Protein 7OJU (pdb70)

Structure (mmCIF, N/CA/C/O backbone):
data_7OJU
#
_entry.id   7OJU
#
_cell.length_a   36.936
_cell.length_b   43.649
_cell.length_c   140.065
_cell.angle_alpha   90.000
_cell.angle_beta   90.000
_cell.angle_gamma   90.000
#
_symmetry.space_group_name_H-M   'P 21 21 21'
#
loop_
_entity.id
_entity.type
_entity.pdbx_description
1 polymer 'N-acetyltransferase-like protein'
2 polymer 'MVNAL Peptide'
3 non-polymer GLYCEROL
4 non-polymer 'HEXAETHYLENE GLYCOL'
5 non-polymer 'CARBOXYMETHYL COENZYME *A'
6 water water
#
loop_
_atom_site.group_PDB
_atom_site.id
_atom_site.type_symbol
_atom_site.label_atom_id
_atom_site.label_alt_id
_atom_site.label_comp_id
_atom_site.label_asym_id
_atom_site.label_entity_id
_atom_site.label_seq_id
_atom_site.pdbx_PDB_ins_code
_atom_site.Cartn_x
_atom_site.Cartn_y
_atom_site.Cartn_z
_atom_site.occupancy
_atom_site.B_iso_or_equiv
_atom_site.auth_seq_id
_atom_site.auth_comp_id
_atom_site.auth_asym_id
_atom_site.auth_atom_id
_atom_site.pdbx_PDB_model_num
ATOM 1 N N . GLY A 1 2 ? 28.373 16.429 66.200 1.00 41.86 81 GLY A N 1
ATOM 2 C CA . GLY A 1 2 ? 27.843 16.909 67.463 1.00 41.24 81 GLY A CA 1
ATOM 3 C C . GLY A 1 2 ? 27.051 18.193 67.311 1.00 39.72 81 GLY A C 1
ATOM 4 O O . GLY A 1 2 ? 27.487 19.115 66.622 1.00 42.05 81 GLY A O 1
ATOM 7 N N . LEU A 1 3 ? 25.878 18.258 67.949 1.00 36.44 82 LEU A N 1
ATOM 8 C CA . LEU A 1 3 ? 25.078 19.474 67.854 1.00 31.72 82 LEU A CA 1
ATOM 9 C C . LEU A 1 3 ? 25.670 20.561 68.751 1.00 28.67 82 LEU A C 1
ATOM 10 O O . LEU A 1 3 ? 26.176 20.266 69.841 1.00 29.88 82 LEU A O 1
ATOM 26 N N . PRO A 1 4 ? 25.625 21.822 68.325 1.00 27.76 83 PRO A N 1
ATOM 27 C CA . PRO A 1 4 ? 26.095 22.898 69.198 1.00 27.68 83 PRO A CA 1
ATOM 28 C C . PRO A 1 4 ? 25.277 22.931 70.476 1.00 25.45 83 PRO A C 1
ATOM 29 O O . PRO A 1 4 ? 24.095 22.570 70.500 1.00 24.45 83 PRO A O 1
ATOM 40 N N . SER A 1 5 ? 25.925 23.377 71.543 1.00 26.40 84 SER A N 1
ATOM 41 C CA . SER A 1 5 ? 25.272 23.429 72.840 1.00 27.24 84 SER A CA 1
ATOM 42 C C . SER A 1 5 ? 24.018 24.276 72.746 1.00 26.66 84 SER A C 1
ATOM 43 O O . SER A 1 5 ? 24.037 25.386 72.204 1.00 27.64 84 SER A O 1
ATOM 51 N N . GLY A 1 6 ? 22.918 23.741 73.266 1.00 25.58 85 GLY A N 1
ATOM 52 C CA . GLY A 1 6 ? 21.651 24.418 73.254 1.00 23.41 85 GLY A CA 1
ATOM 53 C C . GLY A 1 6 ? 20.698 23.977 72.159 1.00 20.53 85 GLY A C 1
ATOM 54 O O . GLY A 1 6 ? 19.512 24.271 72.261 1.00 20.08 85 GLY A O 1
ATOM 58 N N . ALA A 1 7 ? 21.178 23.266 71.137 1.00 18.80 86 ALA A N 1
ATOM 59 C CA . ALA A 1 7 ? 20.339 22.856 70.015 1.00 18.49 86 ALA A CA 1
ATOM 60 C C . ALA A 1 7 ? 19.767 21.452 70.206 1.00 19.86 86 ALA A C 1
ATOM 61 O O . ALA A 1 7 ? 20.404 20.566 70.776 1.00 21.74 86 ALA A O 1
ATOM 68 N N . SER A 1 8 ? 18.548 21.253 69.702 1.00 19.03 87 SER A N 1
ATOM 69 C CA . SER A 1 8 ? 17.974 19.915 69.608 1.00 19.79 87 SER A CA 1
ATOM 70 C C . SER A 1 8 ? 17.111 19.806 68.356 1.00 18.23 87 SER A C 1
ATOM 71 O O . SER A 1 8 ? 16.649 20.805 67.800 1.00 17.46 87 SER A O 1
ATOM 79 N N . ILE A 1 9 ? 16.899 18.572 67.920 1.00 18.50 88 ILE A N 1
ATOM 80 C CA . ILE A 1 9 ? 16.080 18.259 66.758 1.00 17.88 88 ILE A CA 1
ATOM 81 C C . ILE A 1 9 ? 15.037 17.243 67.192 1.00 15.61 88 ILE A C 1
ATOM 82 O O . ILE A 1 9 ? 15.385 16.199 67.758 1.00 17.25 88 ILE A O 1
ATOM 98 N N . VAL A 1 10 ? 13.767 17.558 66.948 1.00 16.03 89 VAL A N 1
ATOM 99 C CA . VAL A 1 10 ? 12.666 16.723 67.427 1.00 15.82 89 VAL A CA 1
ATOM 100 C C . VAL A 1 10 ? 11.607 16.597 66.345 1.00 14.61 89 VAL A C 1
ATOM 101 O O . VAL A 1 10 ? 11.496 17.448 65.453 1.00 13.95 89 VAL A O 1
ATOM 114 N N . PRO A 1 11 ? 10.786 15.546 66.419 1.00 15.81 90 PRO A N 1
ATOM 115 C CA . PRO A 1 11 ? 9.619 15.484 65.533 1.00 15.95 90 PRO A CA 1
ATOM 116 C C . PRO A 1 11 ? 8.734 16.713 65.732 1.00 14.93 90 PRO A C 1
ATOM 117 O O . PRO A 1 11 ? 8.496 17.158 66.864 1.00 16.89 90 PRO A O 1
ATOM 128 N N . LEU A 1 12 ? 8.240 17.260 64.628 1.00 14.73 91 LEU A N 1
ATOM 129 C CA . LEU A 1 12 ? 7.400 18.450 64.691 1.00 15.44 91 LEU A CA 1
ATOM 130 C C . LEU A 1 12 ? 6.085 18.140 65.391 1.00 16.89 91 LEU A C 1
ATOM 131 O O . LEU A 1 12 ? 5.394 17.176 65.041 1.00 20.08 91 LEU A O 1
ATOM 147 N N . ALA A 1 13 ? 5.723 18.983 66.356 1.00 17.69 92 ALA A N 1
ATOM 148 C CA . ALA A 1 13 ? 4.541 18.782 67.178 1.00 18.92 92 ALA A CA 1
ATOM 149 C C . ALA A 1 13 ? 3.709 20.055 67.193 1.00 19.28 92 ALA A C 1
ATOM 150 O O . ALA A 1 13 ? 4.158 21.134 66.803 1.00 17.29 92 ALA A O 1
ATOM 157 N N . GLN A 1 14 ? 2.485 19.922 67.702 1.00 19.65 93 GLN A N 1
ATOM 158 C CA . GLN A 1 14 ? 1.551 21.045 67.675 1.00 20.23 93 GLN A CA 1
ATOM 159 C C . GLN A 1 14 ? 2.141 22.282 68.342 1.00 19.07 93 GLN A C 1
ATOM 160 O O . GLN A 1 14 ? 1.940 23.404 67.867 1.00 19.24 93 GLN A O 1
ATOM 174 N N . GLU A 1 15 ? 2.859 22.105 69.454 1.00 18.96 94 GLU A N 1
ATOM 175 C CA . GLU A 1 15 ? 3.368 23.267 70.179 1.00 20.41 94 GLU A CA 1
ATOM 176 C C . GLU A 1 15 ? 4.409 24.050 69.392 1.00 18.80 94 GLU A C 1
ATOM 177 O O . GLU A 1 15 ? 4.692 25.200 69.748 1.00 19.52 94 GLU A O 1
ATOM 189 N N . HIS A 1 16 ? 4.974 23.464 68.337 1.00 15.35 95 HIS A N 1
ATOM 190 C CA . HIS A 1 16 ? 5.978 24.138 67.536 1.00 15.49 95 HIS A CA 1
ATOM 191 C C . HIS A 1 16 ? 5.397 24.891 66.354 1.00 14.56 95 HIS A C 1
ATOM 192 O O . HIS A 1 16 ? 6.117 25.671 65.721 1.00 14.90 95 HIS A O 1
ATOM 206 N N . ILE A 1 17 ? 4.139 24.651 66.014 1.00 14.23 96 ILE A N 1
ATOM 207 C CA . ILE A 1 17 ? 3.587 25.150 64.761 1.00 15.06 96 ILE A CA 1
ATOM 208 C C . ILE A 1 17 ? 3.499 26.667 64.732 1.00 15.27 96 ILE A C 1
ATOM 209 O O . ILE A 1 17 ? 3.893 27.268 63.713 1.00 15.05 96 ILE A O 1
ATOM 225 N N . PRO A 1 18 ? 2.980 27.336 65.764 1.00 16.13 97 PRO A N 1
ATOM 226 C CA . PRO A 1 18 ? 2.910 28.810 65.686 1.00 16.24 97 PRO A CA 1
ATOM 227 C C . PRO A 1 18 ? 4.256 29.440 65.364 1.00 14.98 97 PRO A C 1
ATOM 228 O O . PRO A 1 18 ? 4.351 30.324 64.499 1.00 14.49 97 PRO A O 1
ATOM 239 N N . ALA A 1 19 ? 5.305 28.994 66.039 1.00 14.26 98 ALA A N 1
ATOM 240 C CA . ALA A 1 19 ? 6.626 29.548 65.811 1.00 13.85 98 ALA A CA 1
ATOM 241 C C . ALA A 1 19 ? 7.164 29.195 64.426 1.00 12.95 98 ALA A C 1
ATOM 242 O O . ALA A 1 19 ? 7.751 30.046 63.754 1.00 12.68 98 ALA A O 1
ATOM 249 N N . LEU A 1 20 ? 7.004 27.943 63.983 1.00 12.64 99 LEU A N 1
ATOM 250 C CA . LEU A 1 20 ? 7.518 27.581 62.665 1.00 12.28 99 LEU A CA 1
ATOM 251 C C . LEU A 1 20 ? 6.780 28.333 61.571 1.00 12.08 99 LEU A C 1
ATOM 252 O O . LEU A 1 20 ? 7.392 28.738 60.583 1.00 12.65 99 LEU A O 1
ATOM 268 N N . ARG A 1 21 ? 5.475 28.528 61.741 1.00 13.90 100 ARG A N 1
ATOM 269 C CA . ARG A 1 21 ? 4.716 29.317 60.784 1.00 14.17 100 ARG A CA 1
ATOM 270 C C . ARG A 1 21 ? 5.236 30.748 60.718 1.00 13.52 100 ARG A C 1
ATOM 271 O O . ARG A 1 21 ? 5.37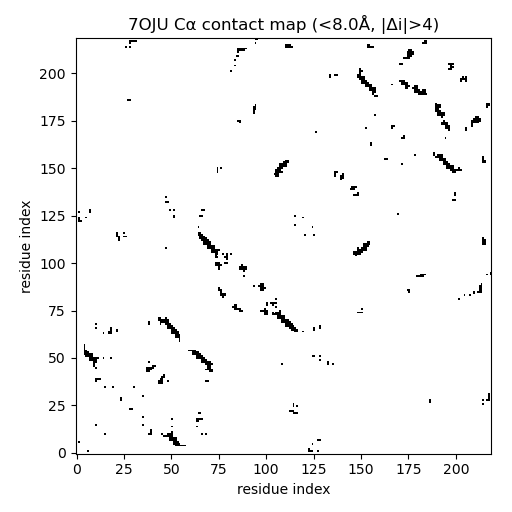9 31.317 59.625 1.00 13.38 100 ARG A O 1
ATOM 292 N N . ARG A 1 22 ? 5.561 31.342 61.866 1.00 13.12 101 ARG A N 1
ATOM 293 C CA A ARG A 1 22 ? 6.160 32.675 61.851 0.43 13.16 101 ARG A CA 1
ATOM 294 C CA B ARG A 1 22 ? 6.157 32.676 61.847 0.57 11.95 101 ARG A CA 1
ATOM 295 C C . ARG A 1 22 ? 7.493 32.674 61.109 1.00 11.78 101 ARG A C 1
ATOM 296 O O . ARG A 1 22 ? 7.774 33.574 60.310 1.00 12.27 101 ARG A O 1
ATOM 335 N N . ILE A 1 23 ? 8.345 31.688 61.390 1.00 11.31 102 ILE A N 1
ATOM 336 C CA . ILE A 1 23 ? 9.652 31.593 60.731 1.00 11.08 102 ILE A CA 1
ATOM 337 C C . ILE A 1 23 ? 9.482 31.448 59.219 1.00 10.39 102 ILE A C 1
ATOM 338 O O . ILE A 1 23 ? 10.146 32.140 58.436 1.00 10.89 102 ILE A O 1
ATOM 354 N N . ASN A 1 24 ? 8.587 30.562 58.793 1.00 10.60 103 ASN A N 1
ATOM 355 C CA . ASN A 1 24 ? 8.336 30.425 57.360 1.00 10.35 103 ASN A CA 1
ATOM 356 C C . ASN A 1 24 ? 7.834 31.736 56.761 1.00 10.95 103 ASN A C 1
ATOM 357 O O . ASN A 1 24 ? 8.203 32.099 55.633 1.00 11.30 103 ASN A O 1
ATOM 368 N N . SER A 1 25 ? 6.984 32.456 57.488 1.00 11.30 104 SER A N 1
ATOM 369 C CA A SER A 1 25 ? 6.468 33.714 56.965 0.46 12.57 104 SER A CA 1
ATOM 370 C CA B SER A 1 25 ? 6.463 33.718 56.970 0.54 12.46 104 SER A CA 1
ATOM 371 C C . SER A 1 25 ? 7.577 34.737 56.788 1.00 12.73 104 SER A C 1
ATOM 372 O O . SER A 1 25 ? 7.526 35.555 55.858 1.00 14.68 104 SER A O 1
ATOM 387 N N . LEU A 1 26 ? 8.596 34.686 57.653 1.00 11.79 105 LEU A N 1
ATOM 388 C CA . LEU A 1 26 ? 9.735 35.590 57.565 1.00 12.94 105 LEU A CA 1
ATOM 389 C C . LEU A 1 26 ? 10.698 35.228 56.439 1.00 12.89 105 LEU A C 1
ATOM 390 O O . LEU A 1 26 ? 11.331 36.122 55.866 1.00 14.72 105 LEU A O 1
ATOM 406 N N . LEU A 1 27 ? 10.856 33.934 56.137 1.00 10.92 106 LEU A N 1
ATOM 407 C CA . LEU A 1 27 ? 11.963 33.475 55.320 1.00 10.63 106 LEU A CA 1
ATOM 408 C C . LEU A 1 27 ? 11.574 32.907 53.963 1.00 10.92 106 LEU A C 1
ATOM 409 O O . LEU A 1 27 ? 12.464 32.765 53.109 1.00 12.35 106 LEU A O 1
ATOM 425 N N . LEU A 1 28 ? 10.306 32.564 53.740 1.00 10.59 107 LEU A N 1
ATOM 426 C CA . LEU A 1 28 ? 9.875 31.917 52.496 1.00 10.45 107 LEU A CA 1
ATOM 427 C C . LEU A 1 28 ? 8.805 32.784 51.860 1.00 11.55 107 LEU A C 1
ATOM 428 O O . LEU A 1 28 ? 7.764 33.012 52.487 1.00 14.99 107 LEU A O 1
ATOM 444 N N . PRO A 1 29 ? 8.985 33.266 50.629 1.00 10.75 108 PRO A N 1
ATOM 445 C CA . PRO A 1 29 ? 8.005 34.198 50.051 1.00 12.55 108 PRO A CA 1
ATOM 446 C C . PRO A 1 29 ? 6.795 33.564 49.387 1.00 14.13 108 PRO A C 1
ATOM 447 O O . PRO A 1 29 ? 6.338 34.042 48.352 1.00 20.70 108 PRO A O 1
ATOM 458 N N . VAL A 1 30 ? 6.353 32.430 49.877 1.00 15.25 109 VAL A N 1
ATOM 459 C CA . VAL A 1 30 ? 5.065 31.853 49.542 1.00 13.90 109 VAL A CA 1
ATOM 460 C C . VAL A 1 30 ? 4.274 31.814 50.837 1.00 17.45 109 VAL A C 1
ATOM 461 O O . VAL A 1 30 ? 4.762 31.281 51.841 1.00 22.37 109 VAL A O 1
ATOM 474 N N . ALA A 1 31 ? 3.069 32.382 50.811 1.00 18.12 110 ALA A N 1
ATOM 475 C CA . ALA A 1 31 ? 2.174 32.380 51.956 1.00 20.20 110 ALA A CA 1
ATOM 476 C C . ALA A 1 31 ? 1.401 31.074 51.984 1.00 19.16 110 ALA A C 1
ATOM 477 O O . ALA A 1 31 ? 0.635 30.784 51.065 1.00 24.61 110 ALA A O 1
ATOM 484 N N . TYR A 1 32 ? 1.609 30.288 53.025 1.00 14.96 111 TYR A N 1
ATOM 485 C CA . TYR A 1 32 ? 0.891 29.016 53.099 1.00 13.31 111 TYR A CA 1
ATOM 486 C C . TYR A 1 32 ? -0.412 29.168 53.883 1.00 14.17 111 TYR A C 1
ATOM 487 O O . TYR A 1 32 ? -0.445 29.827 54.924 1.00 14.43 111 TYR A O 1
ATOM 505 N N . PRO A 1 33 ? -1.479 28.539 53.408 1.00 14.86 112 PRO A N 1
ATOM 506 C CA . PRO A 1 33 ? -2.746 28.560 54.144 1.00 15.74 112 PRO A CA 1
ATOM 507 C C . PRO A 1 33 ? -2.663 27.704 55.395 1.00 13.92 112 PRO A C 1
ATOM 508 O O . PRO A 1 33 ? -1.784 26.861 55.554 1.00 13.25 112 PRO A O 1
ATOM 519 N N . ASP A 1 34 ? -3.632 27.904 56.289 1.00 14.73 113 ASP A N 1
ATOM 520 C CA . ASP A 1 34 ? -3.627 27.174 57.547 1.00 14.88 113 ASP A CA 1
ATOM 521 C C . ASP A 1 34 ? -3.638 25.670 57.328 1.00 14.31 113 ASP A C 1
ATOM 522 O O . ASP A 1 34 ? -3.021 24.926 58.106 1.00 14.51 113 ASP A O 1
ATOM 531 N N . SER A 1 35 ? -4.319 25.202 56.275 1.00 14.21 114 SER A N 1
ATOM 532 C CA . SER A 1 35 ? -4.381 23.771 56.000 1.00 14.64 114 SER A CA 1
ATOM 533 C C . SER A 1 35 ? -2.994 23.149 55.870 1.00 14.14 114 SER A C 1
ATOM 534 O O . SER A 1 35 ? -2.806 21.984 56.234 1.00 14.71 114 SER A O 1
ATOM 542 N N . PHE A 1 36 ? -2.023 23.897 55.329 1.00 12.75 115 PHE A N 1
ATOM 543 C CA . PHE A 1 36 ? -0.656 23.391 55.195 1.00 12.01 115 PHE A CA 1
ATOM 544 C C . PHE A 1 36 ? -0.098 22.989 56.553 1.00 12.41 115 PHE A C 1
ATOM 545 O O . PHE A 1 36 ? 0.554 21.935 56.698 1.00 13.14 115 PHE A O 1
ATOM 562 N N . TYR A 1 37 ? -0.330 23.822 57.561 1.00 12.49 116 TYR A N 1
ATOM 563 C CA . TYR A 1 37 ? 0.172 23.578 58.910 1.00 12.75 116 TYR A CA 1
ATOM 564 C C . TYR A 1 37 ? -0.634 22.520 59.643 1.00 13.64 116 TYR A C 1
ATOM 565 O O . TYR A 1 37 ? -0.063 21.743 60.418 1.00 14.21 116 TYR A O 1
ATOM 583 N N . HIS A 1 38 ? -1.938 22.444 59.411 1.00 14.40 117 HIS A N 1
ATOM 584 C CA . HIS A 1 38 ? -2.697 21.336 59.980 1.00 15.86 117 HIS A CA 1
ATOM 585 C C . HIS A 1 38 ? -2.225 19.992 59.424 1.00 17.19 117 HIS A C 1
ATOM 586 O O . HIS A 1 38 ? -2.088 19.018 60.174 1.00 18.35 117 HIS A O 1
ATOM 600 N N . LYS A 1 39 ? -1.953 19.921 58.118 1.00 17.04 118 LYS A N 1
ATOM 601 C CA . LYS A 1 39 ? -1.491 18.671 57.522 1.00 19.32 118 LYS A CA 1
ATOM 602 C C . LYS A 1 39 ? -0.126 18.283 58.053 1.00 18.87 118 LYS A C 1
ATOM 603 O O . LYS A 1 39 ? 0.211 17.091 58.110 1.00 19.48 118 LYS A O 1
ATOM 622 N N . ALA A 1 40 ? 0.673 19.275 58.433 1.00 19.67 119 ALA A N 1
ATOM 623 C CA . ALA A 1 40 ? 1.991 19.000 58.982 1.00 21.74 119 ALA A CA 1
ATOM 624 C C . ALA A 1 40 ? 1.909 18.242 60.297 1.00 21.47 119 ALA A C 1
ATOM 625 O O . ALA A 1 40 ? 2.935 17.726 60.751 1.00 23.64 119 ALA A O 1
ATOM 632 N N . LEU A 1 41 ? 0.722 18.140 60.894 1.00 22.96 120 LEU A N 1
ATOM 633 C CA . LEU A 1 41 ? 0.513 17.401 62.128 1.00 24.11 120 LEU A CA 1
ATOM 634 C C . LEU A 1 41 ? -0.149 16.055 61.892 1.00 28.22 120 LEU A C 1
ATOM 635 O O . LEU A 1 41 ? -0.363 15.300 62.845 1.00 31.19 120 LEU A O 1
ATOM 651 N N . ASP A 1 42 ? -0.463 15.724 60.649 1.00 29.16 121 ASP A N 1
ATOM 652 C CA . ASP A 1 42 ? -1.181 14.495 60.369 1.00 35.72 121 ASP A CA 1
ATOM 653 C C . ASP A 1 42 ? -0.156 13.466 59.936 1.00 35.50 121 ASP A C 1
ATOM 654 O O . ASP A 1 42 ? 0.466 13.647 58.883 1.00 35.17 121 ASP A O 1
ATOM 663 N N . PRO A 1 43 ? 0.091 12.400 60.705 1.00 36.89 122 PRO A N 1
ATOM 664 C CA . PRO A 1 43 ? 1.110 11.422 60.276 1.00 42.84 122 PRO A CA 1
ATOM 665 C C . PRO A 1 43 ? 0.838 10.881 58.887 1.00 49.70 122 PRO A C 1
ATOM 666 O O . PRO A 1 43 ? 1.771 10.436 58.199 1.00 50.17 122 PRO A O 1
ATOM 677 N N . LEU A 1 44 ? -0.417 10.919 58.454 1.00 54.41 123 LEU A N 1
ATOM 678 C CA . LEU A 1 44 ? -0.808 10.485 57.127 1.00 58.93 123 LEU A CA 1
ATOM 679 C C . LEU A 1 44 ? -0.625 11.567 56.070 1.00 58.97 123 LEU A C 1
ATOM 680 O O . LEU A 1 44 ? -0.693 11.251 54.877 1.00 62.28 123 LEU A O 1
ATOM 696 N N . ALA A 1 45 ? -0.400 12.822 56.471 1.00 52.25 124 ALA A N 1
ATOM 697 C CA . ALA A 1 45 ? -0.135 13.889 55.519 1.00 43.88 124 ALA A CA 1
ATOM 698 C C . ALA A 1 45 ? 1.327 14.275 55.655 1.00 36.68 124 ALA A C 1
ATOM 699 O O . ALA A 1 45 ? 2.196 13.647 55.020 1.00 36.35 124 ALA A O 1
ATOM 706 N N . SER A 1 46 ? 1.667 15.285 56.460 1.00 29.14 125 SER A N 1
ATOM 707 C CA . SER A 1 46 ? 3.043 15.745 56.615 1.00 25.07 125 SER A CA 1
ATOM 708 C C . SER A 1 46 ? 3.529 15.592 58.058 1.00 21.93 125 SER A C 1
ATOM 709 O O . SER A 1 46 ? 4.402 16.337 58.503 1.00 20.32 125 SER A O 1
ATOM 717 N N . GLY A 1 47 ? 2.994 14.612 58.795 1.00 25.56 126 GLY A N 1
ATOM 718 C CA . GLY A 1 47 ? 3.282 14.501 60.215 1.00 28.12 126 GLY A CA 1
ATOM 719 C C . GLY A 1 47 ? 4.119 13.312 60.650 1.00 26.81 126 GLY A C 1
ATOM 720 O O . GLY A 1 47 ? 3.937 12.803 61.766 1.00 28.65 126 GLY A O 1
ATOM 724 N N . LEU A 1 48 ? 5.036 12.864 59.804 1.00 23.10 127 LEU A N 1
ATOM 725 C CA . LEU A 1 48 ? 5.955 11.764 60.110 1.00 20.41 127 LEU A CA 1
ATOM 726 C C . LEU A 1 48 ? 7.416 12.191 60.039 1.00 20.72 127 LEU A C 1
ATOM 727 O O . LEU A 1 48 ? 8.185 11.937 60.970 1.00 22.66 127 LEU A O 1
ATOM 743 N N . PHE A 1 49 ? 7.829 12.826 58.952 1.00 19.34 128 PHE A N 1
ATOM 744 C CA . PHE A 1 49 ? 9.214 13.210 58.685 1.00 16.93 128 PHE A CA 1
ATOM 745 C C . PHE A 1 49 ? 9.484 14.678 58.960 1.00 16.08 128 PHE A C 1
ATOM 746 O O . PHE A 1 49 ? 10.587 15.152 58.703 1.00 17.67 128 PHE A O 1
ATOM 763 N N . SER A 1 50 ? 8.511 15.409 59.455 1.00 15.22 129 SER A N 1
ATOM 764 C CA . SER A 1 50 ? 8.712 16.814 59.747 1.00 14.19 129 SER A CA 1
ATOM 765 C C . SER A 1 50 ? 9.463 16.982 61.061 1.00 13.09 129 SER A C 1
ATOM 766 O O . SER A 1 50 ? 9.282 16.208 62.011 1.00 13.79 129 SER A O 1
ATOM 774 N N . ARG A 1 51 ? 10.314 18.000 61.125 1.00 12.85 130 ARG A N 1
ATOM 775 C CA . ARG A 1 51 ? 11.198 18.186 62.265 1.00 12.59 130 ARG A CA 1
ATOM 776 C C . ARG A 1 51 ? 11.237 19.645 62.675 1.00 11.93 130 ARG A C 1
ATOM 777 O O . ARG A 1 51 ? 11.249 20.537 61.824 1.00 12.80 130 ARG A O 1
ATOM 798 N N . ALA A 1 52 ? 11.287 19.877 63.977 1.00 11.86 131 ALA A N 1
ATOM 799 C CA . ALA A 1 52 ? 11.555 21.186 64.543 1.00 12.12 131 ALA A CA 1
ATOM 800 C C . ALA A 1 52 ? 13.007 21.250 64.988 1.00 12.18 131 ALA A C 1
ATOM 801 O O . ALA A 1 52 ? 13.554 20.271 65.523 1.00 13.58 131 ALA A O 1
ATOM 808 N N . ILE A 1 53 ? 13.632 22.398 64.753 1.00 11.85 132 ILE A N 1
ATOM 809 C CA . ILE A 1 53 ? 14.970 22.702 65.241 1.00 12.12 132 ILE A CA 1
ATOM 810 C C . ILE A 1 53 ? 14.784 23.653 66.414 1.00 12.16 132 ILE A C 1
ATOM 811 O O . ILE A 1 53 ? 14.215 24.737 66.243 1.00 12.58 132 ILE A O 1
ATOM 827 N N . LEU A 1 54 ? 15.219 23.237 67.606 1.00 13.94 133 LEU A N 1
ATOM 828 C CA . LEU A 1 54 ? 15.019 23.980 68.838 1.00 15.01 133 LEU A CA 1
ATOM 829 C C . LEU A 1 54 ? 16.333 24.517 69.390 1.00 15.49 133 LEU A C 1
ATOM 830 O O . LEU A 1 54 ? 17.398 23.933 69.184 1.00 17.18 133 LEU A O 1
ATOM 846 N N . TRP A 1 55 ? 16.228 25.610 70.152 1.00 16.44 134 TRP A N 1
ATOM 847 C CA . TRP A 1 55 ? 17.386 26.270 70.735 1.00 16.82 134 TRP A CA 1
ATOM 848 C C . TRP A 1 55 ? 17.062 26.679 72.161 1.00 18.51 134 TRP A C 1
ATOM 849 O O . TRP A 1 55 ? 15.986 27.202 72.442 1.00 18.99 134 TRP A O 1
ATOM 870 N N . GLN A 1 56 ? 18.026 26.468 73.056 1.00 20.15 135 GLN A N 1
ATOM 871 C CA . GLN A 1 56 ? 17.985 26.984 74.418 1.00 24.14 135 GLN A CA 1
ATOM 872 C C . GLN A 1 56 ? 19.218 27.846 74.642 1.00 23.10 135 GLN A C 1
ATOM 873 O O . GLN A 1 56 ? 20.344 27.344 74.565 1.00 24.62 135 GLN A O 1
ATOM 887 N N . ASP A 1 57 ? 19.020 29.128 74.956 1.00 23.02 136 ASP A N 1
ATOM 888 C CA . ASP A 1 57 ? 20.171 29.978 75.236 1.00 22.81 136 ASP A CA 1
ATOM 889 C C . ASP A 1 57 ? 20.898 29.508 76.491 1.00 22.24 136 ASP A C 1
ATOM 890 O O . ASP A 1 57 ? 22.131 29.464 76.528 1.00 24.41 136 ASP A O 1
ATOM 899 N N . THR A 1 58 ? 20.141 29.192 77.544 1.00 21.61 137 THR A N 1
ATOM 900 C CA . THR A 1 58 ? 20.712 28.721 78.796 1.00 21.22 137 THR A CA 1
ATOM 901 C C . THR A 1 58 ? 19.883 27.539 79.267 1.00 21.64 137 THR A C 1
ATOM 902 O O . THR A 1 58 ? 18.768 27.307 78.785 1.00 20.63 137 THR A O 1
ATOM 913 N N . ASN A 1 59 ? 20.436 26.785 80.217 1.00 25.10 138 ASN A N 1
ATOM 914 C CA . ASN A 1 59 ? 19.717 25.620 80.721 1.00 29.92 138 ASN A CA 1
ATOM 915 C C . ASN A 1 59 ? 18.428 25.988 81.450 1.00 27.81 138 ASN A C 1
ATOM 916 O O . ASN A 1 59 ? 17.605 25.102 81.684 1.00 30.76 138 ASN A O 1
ATOM 927 N N . ALA A 1 60 ? 18.213 27.263 81.784 1.00 24.95 139 ALA A N 1
ATOM 928 C CA 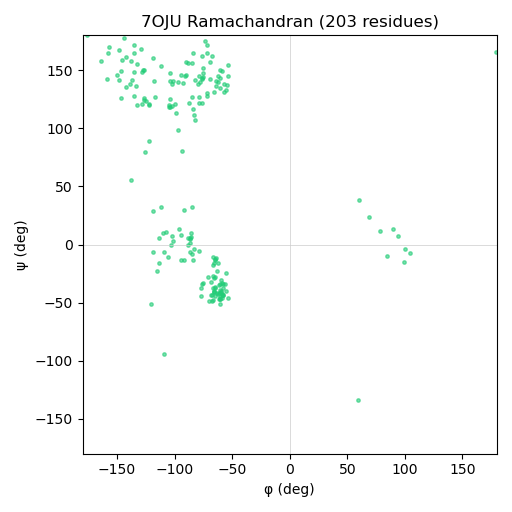. ALA A 1 60 ? 16.981 27.702 82.426 1.00 24.26 139 ALA A CA 1
ATOM 929 C C . ALA A 1 60 ? 15.858 28.001 81.441 1.00 22.61 139 ALA A C 1
ATOM 930 O O . ALA A 1 60 ? 14.725 28.249 81.866 1.00 25.37 139 ALA A O 1
ATOM 937 N N . ASP A 1 61 ? 16.143 27.992 80.155 1.00 19.49 140 ASP A N 1
ATOM 938 C CA . ASP A 1 61 ? 15.149 28.415 79.188 1.00 18.93 140 ASP A CA 1
ATOM 939 C C . ASP A 1 61 ? 14.419 27.230 78.595 1.00 20.33 140 ASP A C 1
ATOM 940 O O . ASP A 1 61 ? 15.044 26.224 78.258 1.00 22.25 140 ASP A O 1
ATOM 949 N N . PRO A 1 62 ? 13.113 27.318 78.394 1.00 22.28 141 PRO A N 1
ATOM 950 C CA . PRO A 1 62 ? 12.432 26.306 77.591 1.00 24.08 141 PRO A CA 1
ATOM 951 C C . PRO A 1 62 ? 12.957 26.364 76.169 1.00 23.74 141 PRO A C 1
ATOM 952 O O . PRO A 1 62 ? 13.233 27.461 75.662 1.00 25.24 141 PRO A O 1
ATOM 963 N N . PRO A 1 63 ? 13.145 25.219 75.503 1.00 24.79 142 PRO A N 1
ATOM 964 C CA . PRO A 1 63 ? 13.618 25.256 74.115 1.00 24.92 142 PRO A CA 1
ATOM 965 C C . PRO A 1 63 ? 12.607 25.980 73.244 1.00 23.77 142 PRO A C 1
ATOM 966 O O . PRO A 1 63 ? 11.394 25.837 73.423 1.00 26.29 142 PRO A O 1
ATOM 977 N N . LYS A 1 64 ? 13.113 26.789 72.321 1.00 21.41 143 LYS A N 1
ATOM 978 C CA A LYS A 1 64 ? 12.273 27.531 71.398 0.44 19.70 143 LYS A CA 1
ATOM 979 C CA B LYS A 1 64 ? 12.273 27.532 71.398 0.56 19.56 143 LYS A CA 1
ATOM 980 C C . LYS A 1 64 ? 12.583 27.116 69.970 1.00 16.79 143 LYS A C 1
ATOM 981 O O . LYS A 1 64 ? 13.715 26.763 69.639 1.00 15.79 143 LYS A O 1
ATOM 1018 N N . VAL A 1 65 ? 11.559 27.174 69.120 1.00 16.21 144 VAL A N 1
ATOM 1019 C CA . VAL A 1 65 ? 11.735 26.828 67.717 1.00 13.80 144 VAL A CA 1
ATOM 1020 C C . VAL A 1 65 ? 12.529 27.927 67.0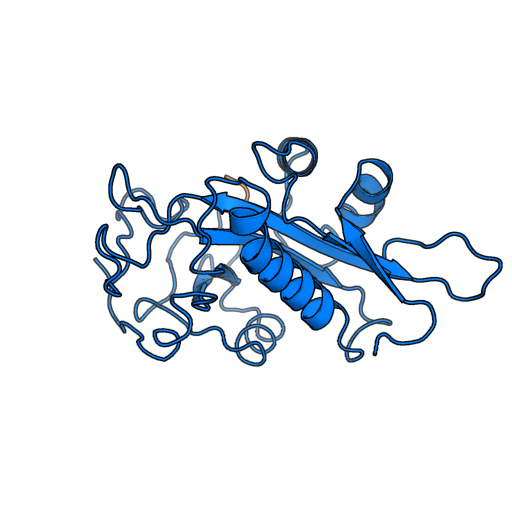19 1.00 12.53 144 VAL A C 1
ATOM 1021 O O . VAL A 1 65 ? 12.164 29.105 67.051 1.00 14.24 144 VAL A O 1
ATOM 1034 N N . VAL A 1 66 ? 13.604 27.528 66.337 1.00 12.20 145 VAL A N 1
ATOM 1035 C CA . VAL A 1 66 ? 14.385 28.441 65.505 1.00 12.57 145 VAL A CA 1
ATOM 1036 C C . VAL A 1 66 ? 14.404 28.029 64.041 1.00 11.73 145 VAL A C 1
ATOM 1037 O O . VAL A 1 66 ? 14.914 28.786 63.200 1.00 11.32 145 VAL A O 1
ATOM 1050 N N . GLY A 1 67 ? 13.859 26.878 63.697 1.00 11.14 146 GLY A N 1
ATOM 1051 C CA . GLY A 1 67 ? 13.796 26.463 62.313 1.00 10.88 146 GLY A CA 1
ATOM 1052 C C . GLY A 1 67 ? 13.037 25.164 62.226 1.00 10.58 146 GLY A C 1
ATOM 1053 O O . GLY A 1 67 ? 12.584 24.607 63.235 1.00 11.28 146 GLY A O 1
ATOM 1057 N N . GLY A 1 68 ? 12.901 24.665 61.001 1.00 10.51 147 GLY A N 1
ATOM 1058 C CA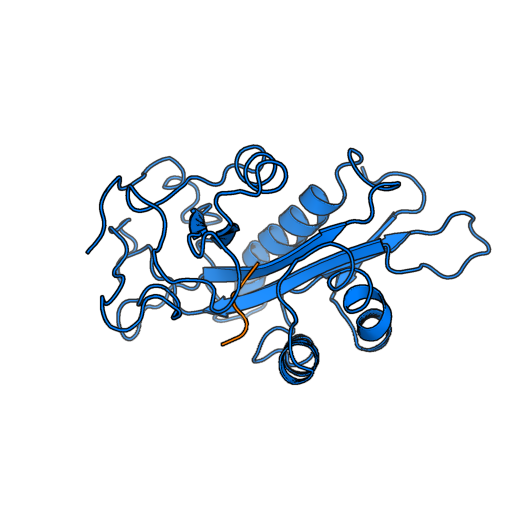 . GLY A 1 68 ? 12.200 23.410 60.840 1.00 11.40 147 GLY A CA 1
ATOM 1059 C C . GLY A 1 68 ? 12.101 22.992 59.397 1.00 9.82 147 GLY A C 1
ATOM 1060 O O . GLY A 1 68 ? 12.350 23.775 58.470 1.00 10.17 147 GLY A O 1
ATOM 1064 N N . LEU A 1 69 ? 11.746 21.724 59.221 1.00 11.25 148 LEU A N 1
ATOM 1065 C CA . LEU A 1 69 ? 11.493 21.131 57.925 1.00 10.56 148 LEU A CA 1
ATOM 1066 C C . LEU A 1 69 ? 10.122 20.491 57.985 1.00 10.96 148 LEU A C 1
ATOM 1067 O O . LEU A 1 69 ? 9.880 19.642 58.846 1.00 13.66 148 LEU A O 1
ATOM 1083 N N . ILE A 1 70 ? 9.244 20.879 57.074 1.00 9.63 149 ILE A N 1
ATOM 1084 C CA . ILE A 1 70 ? 7.945 20.222 56.921 1.00 10.62 149 ILE A CA 1
ATOM 1085 C C . ILE A 1 70 ? 8.035 19.339 55.692 1.00 9.50 149 ILE A C 1
ATOM 1086 O O . ILE A 1 70 ? 8.402 19.817 54.607 1.00 9.65 149 ILE A O 1
ATOM 1102 N N . CYS A 1 71 ? 7.723 18.051 55.866 1.00 9.93 150 CYS A N 1
ATOM 1103 C CA . CYS A 1 71 ? 7.912 17.065 54.828 1.00 10.23 150 CYS A CA 1
ATOM 1104 C C . CYS A 1 71 ? 6.687 16.186 54.666 1.00 10.76 150 CYS A C 1
ATOM 1105 O O . CYS A 1 71 ? 5.938 15.974 55.620 1.00 12.40 150 CYS A O 1
ATOM 1113 N N . ARG A 1 72 ? 6.542 15.624 53.462 1.00 11.49 151 ARG A N 1
ATOM 1114 C CA . ARG A 1 72 ? 5.420 14.775 53.090 1.00 13.26 151 ARG A CA 1
ATOM 1115 C C . ARG A 1 72 ? 5.948 13.532 52.395 1.00 12.33 151 ARG A C 1
ATOM 1116 O O . ARG A 1 72 ? 6.801 13.611 51.509 1.00 13.65 151 ARG A O 1
ATOM 1137 N N . LEU A 1 73 ? 5.402 12.377 52.753 1.00 12.99 152 LEU A N 1
ATOM 1138 C CA . LEU A 1 73 ? 5.681 11.131 52.045 1.00 13.14 152 LEU A CA 1
ATOM 1139 C C . LEU A 1 73 ? 4.864 11.031 50.755 1.00 13.02 152 LEU A C 1
ATOM 1140 O O . LEU A 1 73 ? 3.666 11.346 50.743 1.00 15.03 152 LEU A O 1
ATOM 1156 N N . GLU A 1 74 ? 5.500 10.566 49.678 1.00 12.30 153 GLU A N 1
ATOM 1157 C CA . GLU A 1 74 ? 4.863 10.434 48.377 1.00 12.04 153 GLU A CA 1
ATOM 1158 C C . GLU A 1 74 ? 5.343 9.171 47.683 1.00 11.99 153 GLU A C 1
ATOM 1159 O O . GLU A 1 74 ? 6.414 8.648 48.003 1.00 11.83 153 GLU A O 1
ATOM 1171 N N . PRO A 1 75 ? 4.611 8.687 46.683 1.00 11.90 154 PRO A N 1
ATOM 1172 C CA A PRO A 1 75 ? 5.196 7.685 45.783 0.62 11.30 154 PRO A CA 1
ATOM 1173 C CA B PRO A 1 75 ? 5.196 7.685 45.781 0.38 11.67 154 PRO A CA 1
ATOM 1174 C C . PRO A 1 75 ? 6.407 8.285 45.080 1.00 11.52 154 PRO A C 1
ATOM 1175 O O . PRO A 1 75 ? 6.448 9.475 44.786 1.00 12.25 154 PRO A O 1
ATOM 1195 N N . ASN A 1 76 ? 7.413 7.458 44.816 1.00 10.75 155 ASN A N 1
ATOM 1196 C CA . ASN A 1 76 ? 8.684 7.987 44.301 1.00 9.99 155 ASN A CA 1
ATOM 1197 C C . ASN A 1 76 ? 8.589 8.279 42.809 1.00 10.20 155 ASN A C 1
ATOM 1198 O O . ASN A 1 76 ? 8.307 7.366 42.024 1.00 11.08 155 ASN A O 1
ATOM 1209 N N . PRO A 1 77 ? 8.825 9.513 42.377 1.00 10.44 156 PRO A N 1
ATOM 1210 C CA . PRO A 1 77 ? 8.711 9.829 40.944 1.00 11.18 156 PRO A CA 1
ATOM 1211 C C . PRO A 1 77 ? 10.019 9.756 40.170 1.00 10.87 156 PRO A C 1
ATOM 1212 O O . PRO A 1 77 ? 10.035 10.137 39.000 1.00 12.43 156 PRO A O 1
ATOM 1223 N N . PHE A 1 78 ? 11.097 9.266 40.774 1.00 9.38 157 PHE A N 1
ATOM 1224 C CA . PHE A 1 78 ? 12.426 9.246 40.181 1.00 9.67 157 PHE A CA 1
ATOM 1225 C C . PHE 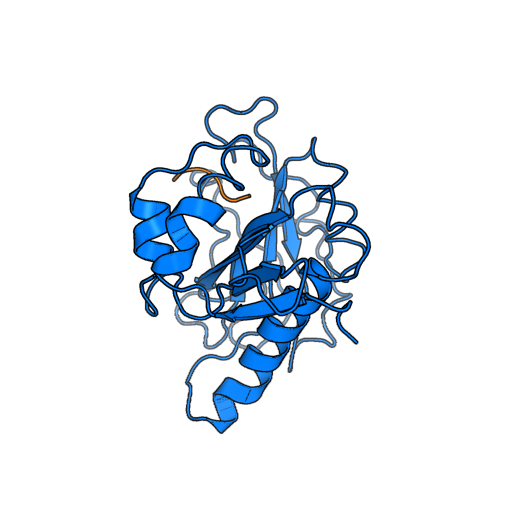A 1 78 ? 12.899 7.853 39.802 1.00 10.14 157 PHE A C 1
ATOM 1226 O O . PHE A 1 78 ? 13.975 7.733 39.213 1.00 10.91 157 PHE A O 1
ATOM 1243 N N . LEU A 1 79 ? 12.155 6.807 40.157 1.00 9.67 158 LEU A N 1
ATOM 1244 C CA . LEU A 1 79 ? 12.557 5.420 39.952 1.00 10.05 158 LEU A CA 1
ATOM 1245 C C . LEU A 1 79 ? 11.440 4.666 39.248 1.00 10.69 158 LEU A C 1
ATOM 1246 O O . LEU A 1 79 ? 10.253 4.951 39.451 1.00 11.17 158 LEU A O 1
ATOM 1262 N N . SER A 1 80 ? 11.816 3.679 38.447 1.00 10.64 159 SER A N 1
ATOM 1263 C CA . SER A 1 80 ? 10.823 2.754 37.920 1.00 10.74 159 SER A CA 1
ATOM 1264 C C . SER A 1 80 ? 10.332 1.827 39.034 1.00 11.54 159 SER A C 1
ATOM 1265 O O . SER A 1 80 ? 10.893 1.784 40.135 1.00 11.14 159 SER A O 1
ATOM 1273 N N . VAL A 1 81 ? 9.290 1.042 38.732 1.00 11.84 160 VAL A N 1
ATOM 1274 C CA . VAL A 1 81 ? 8.767 0.094 39.712 1.00 12.71 160 VAL A CA 1
ATOM 1275 C C . VAL A 1 81 ? 9.738 -1.038 40.033 1.00 12.67 160 VAL A C 1
ATOM 1276 O O . VAL A 1 81 ? 9.508 -1.772 40.996 1.00 13.74 160 VAL A O 1
ATOM 1289 N N . THR A 1 82 ? 10.822 -1.183 39.262 1.00 12.07 161 THR A N 1
ATOM 1290 C CA . THR A 1 82 ? 11.880 -2.139 39.553 1.00 12.19 161 THR A CA 1
ATOM 1291 C C . THR A 1 82 ? 13.178 -1.470 39.999 1.00 12.53 161 THR A C 1
ATOM 1292 O O . THR A 1 82 ? 14.200 -2.153 40.135 1.00 13.97 161 THR A O 1
ATOM 1303 N N . GLY A 1 83 ? 13.155 -0.169 40.271 1.00 11.36 162 GLY A N 1
ATOM 1304 C CA . GLY A 1 83 ? 14.239 0.496 40.960 1.00 11.81 162 GLY A CA 1
ATOM 1305 C C . GLY A 1 83 ? 15.220 1.258 40.100 1.00 10.84 162 GLY A C 1
ATOM 1306 O O . GLY A 1 83 ? 16.125 1.890 40.646 1.00 11.93 162 GLY A O 1
ATOM 1310 N N . GLU A 1 84 ? 15.084 1.208 38.776 1.00 10.32 163 GLU A N 1
ATOM 1311 C CA . GLU A 1 84 ? 15.985 1.926 37.899 1.00 10.77 163 GLU A CA 1
ATOM 1312 C C . GLU A 1 84 ? 15.757 3.427 38.018 1.00 9.99 163 GLU A C 1
ATOM 1313 O O . GLU A 1 84 ? 14.612 3.886 38.093 1.00 11.35 163 GLU A O 1
ATOM 1325 N N . PRO A 1 85 ? 16.815 4.220 37.956 1.00 10.20 164 PRO A N 1
ATOM 1326 C CA . PRO A 1 85 ? 16.627 5.666 37.802 1.00 10.66 164 PRO A CA 1
ATOM 1327 C C . PRO A 1 85 ? 15.956 5.966 36.468 1.00 10.83 164 PRO A C 1
ATOM 1328 O O . PRO A 1 85 ? 16.307 5.378 35.435 1.00 12.68 164 PRO A O 1
ATOM 1339 N N . THR A 1 86 ? 14.975 6.873 36.493 1.00 11.05 165 THR A N 1
ATOM 1340 C CA . THR A 1 86 ? 14.226 7.236 35.298 1.00 12.68 165 THR A CA 1
ATOM 1341 C C . THR A 1 86 ? 14.069 8.741 35.223 1.00 12.86 165 THR A C 1
ATOM 1342 O O . THR A 1 86 ? 13.948 9.388 36.263 1.00 15.12 165 THR A O 1
ATOM 1353 N N . PRO A 1 87 ? 14.021 9.324 34.024 1.00 12.22 166 PRO A N 1
ATOM 1354 C CA . PRO A 1 87 ? 13.698 10.755 33.936 1.00 11.89 166 PRO A CA 1
ATOM 1355 C C . PRO A 1 87 ? 12.331 11.023 34.550 1.00 12.86 166 PRO A C 1
ATOM 1356 O O . PRO A 1 87 ? 11.428 10.180 34.495 1.00 15.90 166 PRO A O 1
ATOM 1367 N N . VAL A 1 88 ? 12.170 12.199 35.110 1.00 12.74 167 VAL A N 1
ATOM 1368 C CA . VAL A 1 88 ? 10.887 12.545 35.717 1.00 14.37 167 VAL A CA 1
ATOM 1369 C C . VAL A 1 88 ? 9.854 12.865 34.651 1.00 14.04 167 VAL A C 1
ATOM 1370 O O . VAL A 1 88 ? 10.177 13.300 33.542 1.00 15.68 167 VAL A O 1
ATOM 1383 N N . GLN A 1 89 ? 8.600 12.623 35.010 1.00 14.40 168 GLN A N 1
ATOM 1384 C CA . GLN A 1 89 ? 7.438 12.925 34.191 1.00 14.60 168 GLN A CA 1
ATOM 1385 C C . GLN A 1 89 ? 6.766 14.163 34.777 1.00 15.36 168 GLN A C 1
ATOM 1386 O O . GLN A 1 89 ? 6.308 14.150 35.927 1.00 16.81 168 GLN A O 1
ATOM 1400 N N . LEU A 1 90 ? 6.706 15.231 33.983 1.00 15.33 169 LEU A N 1
ATOM 1401 C CA . LEU A 1 90 ? 6.134 16.511 34.395 1.00 17.23 169 LEU A CA 1
ATOM 1402 C C . LEU A 1 90 ? 5.018 16.825 33.411 1.00 17.51 169 LEU A C 1
ATOM 1403 O O . LEU A 1 90 ? 5.256 17.458 32.372 1.00 18.57 169 LEU A O 1
ATOM 1419 N N . PRO A 1 91 ? 3.791 16.377 33.674 1.00 19.05 170 PRO A N 1
ATOM 1420 C CA . PRO A 1 91 ? 2.700 16.667 32.735 1.00 20.66 170 PRO A CA 1
ATOM 1421 C C . PRO A 1 91 ? 2.570 18.162 32.491 1.00 21.60 170 PRO A C 1
ATOM 1422 O O . PRO A 1 91 ? 2.566 18.964 33.427 1.00 22.22 170 PRO A O 1
ATOM 1433 N N . ALA A 1 92 ? 2.462 18.530 31.207 1.00 22.24 171 ALA A N 1
ATOM 1434 C CA . ALA A 1 92 ? 2.544 19.933 30.822 1.00 24.76 171 ALA A CA 1
ATOM 1435 C C . ALA A 1 92 ? 1.367 20.740 31.335 1.00 25.01 171 ALA A C 1
ATOM 1436 O O . ALA A 1 92 ? 1.480 21.958 31.532 1.00 24.85 171 ALA A O 1
ATOM 1443 N N . ASP A 1 93 ? 0.229 20.098 31.536 1.00 24.51 172 ASP A N 1
ATOM 1444 C CA . ASP A 1 93 ? -0.936 20.783 32.067 1.00 25.34 172 ASP A CA 1
ATOM 1445 C C . ASP A 1 93 ? -0.952 20.817 33.588 1.00 29.70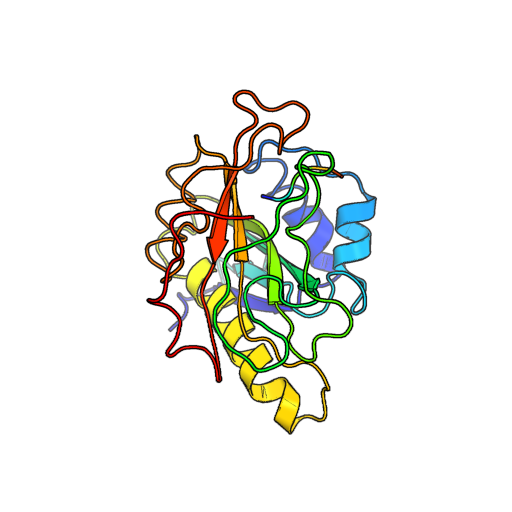 172 ASP A C 1
ATOM 1446 O O . ASP A 1 93 ? -1.883 21.379 34.167 1.00 29.54 172 ASP A O 1
ATOM 1455 N N . GLN A 1 94 ? 0.077 20.269 34.245 1.00 35.60 173 GLN A N 1
ATOM 1456 C CA . GLN A 1 94 ? 0.105 20.159 35.704 1.00 50.97 173 GLN A CA 1
ATOM 1457 C C . GLN A 1 94 ? 1.494 20.513 36.228 1.00 50.04 173 GLN A C 1
ATOM 1458 O O . GLN A 1 94 ? 2.115 19.737 36.959 1.00 50.11 173 GLN A O 1
ATOM 1472 N N . PRO A 1 95 ? 2.007 21.701 35.886 1.00 45.38 174 PRO A N 1
ATOM 1473 C CA . PRO A 1 95 ? 3.355 22.064 36.364 1.00 42.85 174 PRO A CA 1
ATOM 1474 C C . PRO A 1 95 ? 3.410 22.357 37.850 1.00 40.67 174 PRO A C 1
ATOM 1475 O O . PRO A 1 95 ? 4.473 22.190 38.465 1.00 39.12 174 PRO A O 1
ATOM 1486 N N . GLN A 1 96 ? 2.311 22.826 38.442 1.00 37.98 175 GLN A N 1
ATOM 1487 C CA . GLN A 1 96 ? 2.271 23.078 39.875 1.00 36.82 175 GLN A CA 1
ATOM 1488 C C . GLN A 1 96 ? 2.087 21.806 40.686 1.00 33.68 175 GLN A C 1
ATOM 1489 O O . GLN A 1 96 ? 2.161 21.857 41.915 1.00 31.53 175 GLN A O 1
ATOM 1503 N N . ARG A 1 97 ? 1.868 20.677 40.031 1.00 30.23 176 ARG A N 1
ATOM 1504 C CA . ARG A 1 97 ? 1.769 19.405 40.725 1.00 31.60 176 ARG A CA 1
ATOM 1505 C C . ARG A 1 97 ? 3.143 18.753 40.818 1.00 33.62 176 ARG A C 1
ATOM 1506 O O . ARG A 1 97 ? 4.055 19.041 40.044 1.00 32.03 176 ARG A O 1
ATOM 1527 N N . ALA A 1 98 ? 3.279 17.870 41.789 1.00 36.55 177 ALA A N 1
ATOM 1528 C CA . ALA A 1 98 ? 4.490 17.080 41.898 1.00 43.64 177 ALA A CA 1
ATOM 1529 C C . ALA A 1 98 ? 4.749 16.377 40.573 1.00 35.57 177 ALA A C 1
ATOM 1530 O O . ALA A 1 98 ? 3.817 16.142 39.789 1.00 34.01 177 ALA A O 1
ATOM 1537 N N . PRO A 1 99 ? 5.994 16.040 40.277 1.00 26.29 178 PRO A N 1
ATOM 1538 C CA . PRO A 1 99 ? 6.247 15.081 39.202 1.00 22.25 178 PRO A CA 1
ATOM 1539 C C . PRO A 1 99 ? 5.464 13.797 39.428 1.00 23.20 178 PRO A C 1
ATOM 1540 O O . PRO A 1 99 ? 5.272 13.335 40.559 1.00 25.57 178 PRO A O 1
ATOM 1551 N N . GLN A 1 100 ? 5.028 13.202 38.340 1.00 18.09 179 GLN A N 1
ATOM 1552 C CA . GLN A 1 100 ? 4.103 12.089 38.396 1.00 18.15 179 GLN A CA 1
ATOM 1553 C C . GLN A 1 100 ? 4.899 10.809 38.593 1.00 16.68 179 GLN A C 1
ATOM 1554 O O . GLN A 1 100 ? 5.824 10.524 37.831 1.00 19.53 179 GLN A O 1
ATOM 1568 N N . ALA A 1 101 ? 4.525 10.033 39.614 1.00 15.48 180 ALA A N 1
ATOM 1569 C CA . ALA A 1 101 ? 5.171 8.766 39.896 1.00 15.54 180 ALA A CA 1
ATOM 1570 C C . ALA A 1 101 ? 4.487 7.661 39.111 1.00 16.21 180 ALA A C 1
ATOM 1571 O O . ALA A 1 101 ? 3.308 7.767 38.760 1.00 17.64 180 ALA A O 1
ATOM 1578 N N . PRO A 1 102 ? 5.187 6.570 38.844 1.00 17.33 181 PRO A N 1
ATOM 1579 C CA . PRO A 1 102 ? 4.527 5.419 38.220 1.00 18.85 181 PRO A CA 1
ATOM 1580 C C . PRO A 1 102 ? 3.430 4.870 39.117 1.00 19.29 181 PRO A C 1
ATOM 1581 O O . PRO A 1 102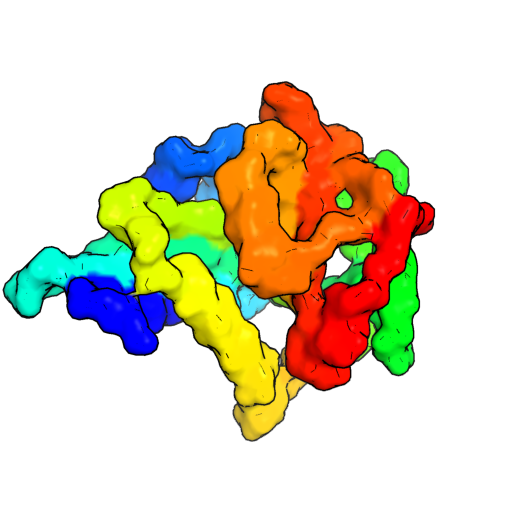 ? 3.542 4.876 40.346 1.00 20.07 181 PRO A O 1
ATOM 1592 N N . LYS A 1 103 ? 2.356 4.397 38.484 1.00 21.95 182 LYS A N 1
ATOM 1593 C CA . LYS A 1 103 ? 1.242 3.839 39.229 1.00 22.54 182 LYS A CA 1
ATOM 1594 C C . LYS A 1 103 ? 1.702 2.644 40.045 1.00 21.28 182 LYS A C 1
ATOM 1595 O O . LYS A 1 103 ? 2.429 1.775 39.548 1.00 21.70 182 LYS A O 1
ATOM 1614 N N . ASP A 1 104 ? 1.274 2.595 41.296 1.00 22.00 183 ASP A N 1
ATOM 1615 C CA . ASP A 1 104 ? 1.474 1.422 42.134 1.00 21.27 183 ASP A CA 1
ATOM 1616 C C . ASP A 1 104 ? 2.952 1.095 42.317 1.00 20.12 183 ASP A C 1
ATOM 1617 O O . ASP A 1 104 ? 3.352 -0.066 42.335 1.00 20.78 183 ASP A O 1
ATOM 1626 N N . THR A 1 105 ? 3.785 2.117 42.458 1.00 16.95 184 THR A N 1
ATOM 1627 C CA . THR A 1 105 ? 5.189 1.867 42.752 1.00 15.53 184 THR A CA 1
ATOM 1628 C C . THR A 1 105 ? 5.367 1.447 44.213 1.00 15.25 184 THR A C 1
ATOM 1629 O O . THR A 1 105 ? 4.665 1.956 45.099 1.00 16.73 184 THR A O 1
ATOM 1640 N N . PRO A 1 106 ? 6.302 0.539 44.501 1.00 14.59 185 PRO A N 1
ATOM 1641 C CA . PRO A 1 106 ? 6.604 0.176 45.891 1.00 15.86 185 PRO A CA 1
ATOM 1642 C C . PRO A 1 106 ? 7.563 1.132 46.576 1.00 14.21 185 PRO A C 1
ATOM 1643 O O . PRO A 1 106 ? 7.842 0.965 47.768 1.00 17.70 185 PRO A O 1
ATOM 1654 N N . PHE A 1 107 ? 8.082 2.119 45.857 1.00 12.44 186 PHE A N 1
ATOM 1655 C CA . PHE A 1 107 ? 9.088 3.024 46.390 1.00 11.78 186 PHE A CA 1
ATOM 1656 C C . PHE A 1 107 ? 8.473 4.368 46.726 1.00 10.95 186 PHE A C 1
ATOM 1657 O O . PHE A 1 107 ? 7.574 4.852 46.041 1.00 12.19 186 PHE A O 1
ATOM 1674 N N . HIS A 1 108 ? 9.030 4.994 47.762 1.00 11.27 187 HIS A N 1
ATOM 1675 C CA . HIS A 1 108 ? 8.552 6.270 48.254 1.00 10.39 187 HIS A CA 1
ATOM 1676 C C . HIS A 1 108 ? 9.631 7.330 48.143 1.00 9.99 187 HIS A C 1
ATOM 1677 O O . HIS A 1 108 ? 10.826 7.027 48.027 1.00 10.32 187 HIS A O 1
ATOM 1691 N N . ALA A 1 109 ? 9.195 8.582 48.171 1.00 10.30 188 ALA A N 1
ATOM 1692 C CA . ALA A 1 109 ? 10.063 9.733 48.286 1.00 9.97 188 ALA A CA 1
ATOM 1693 C C . ALA A 1 109 ? 9.576 10.578 49.446 1.00 10.15 188 ALA A C 1
ATOM 1694 O O . ALA A 1 109 ? 8.386 10.616 49.743 1.00 12.28 188 ALA A O 1
ATOM 1701 N N . ILE A 1 110 ? 10.505 11.269 50.082 1.00 9.49 189 ILE A N 1
ATOM 1702 C CA . ILE A 1 110 ? 10.204 12.268 51.102 1.00 9.13 189 ILE A CA 1
ATOM 1703 C C . ILE A 1 110 ? 10.361 13.626 50.428 1.00 8.83 189 ILE A C 1
ATOM 1704 O O . ILE A 1 110 ? 11.439 13.962 49.936 1.00 10.34 189 ILE A O 1
ATOM 1720 N N . TYR A 1 111 ? 9.274 14.387 50.392 1.00 9.21 190 TYR A N 1
ATOM 1721 C CA . TYR A 1 111 ? 9.259 15.712 49.776 1.00 8.44 190 TYR A CA 1
ATOM 1722 C C . TYR A 1 111 ? 9.376 16.762 50.876 1.00 8.90 190 TYR A C 1
ATOM 1723 O O . TYR A 1 111 ? 8.528 16.813 51.783 1.00 9.83 190 TYR A O 1
ATOM 1741 N N . ILE A 1 112 ? 10.415 17.584 50.810 1.00 8.48 191 ILE A N 1
ATOM 1742 C CA . ILE A 1 112 ? 10.560 18.700 51.724 1.00 8.47 191 ILE A CA 1
ATOM 1743 C C . ILE A 1 112 ? 9.724 19.860 51.206 1.00 9.03 191 ILE A C 1
ATOM 1744 O O . ILE A 1 112 ? 10.081 20.493 50.211 1.00 9.83 191 ILE A O 1
ATOM 1760 N N . GLN A 1 113 ? 8.605 20.119 51.881 1.00 8.80 192 GLN A N 1
ATOM 1761 C CA . GLN A 1 113 ? 7.703 21.208 51.539 1.00 8.75 192 GLN A CA 1
ATOM 1762 C C . GLN A 1 113 ? 8.217 22.566 51.981 1.00 8.73 192 GLN A C 1
ATOM 1763 O O . GLN A 1 113 ? 8.021 23.555 51.272 1.00 9.53 192 GLN A O 1
ATOM 1777 N N . SER A 1 114 ? 8.861 22.645 53.147 1.00 8.67 193 SER A N 1
ATOM 1778 C CA . SER A 1 114 ? 9.427 23.908 53.595 1.00 8.91 193 SER A CA 1
ATOM 1779 C C . SER A 1 114 ? 10.670 23.618 54.416 1.00 8.74 193 SER A C 1
ATOM 1780 O O . SER A 1 114 ? 10.697 22.680 55.224 1.00 9.47 193 SER A O 1
ATOM 1788 N N . LEU A 1 115 ? 11.686 24.467 54.236 1.00 8.65 194 LEU A N 1
ATOM 1789 C CA . LEU A 1 115 ? 12.921 24.434 55.003 1.00 9.37 194 LEU A CA 1
ATOM 1790 C C . LEU A 1 115 ? 13.254 25.870 55.384 1.00 8.43 194 LEU A C 1
ATOM 1791 O O . LEU A 1 115 ? 13.326 26.731 54.506 1.00 9.21 194 LEU A O 1
ATOM 1807 N N . ALA A 1 116 ? 13.485 26.127 56.665 1.00 8.80 195 ALA A N 1
ATOM 1808 C CA . ALA A 1 116 ? 13.806 27.483 57.103 1.00 9.52 195 ALA A CA 1
ATOM 1809 C C . ALA A 1 116 ? 14.525 27.442 58.441 1.00 9.82 195 ALA A C 1
ATOM 1810 O O . ALA A 1 116 ? 14.183 26.637 59.319 1.00 10.43 195 ALA A O 1
ATOM 1817 N N . LEU A 1 117 ? 15.498 28.338 58.606 1.00 9.66 196 LEU A N 1
ATOM 1818 C CA . LEU A 1 117 ? 16.273 28.460 59.838 1.00 9.94 196 LEU A CA 1
ATOM 1819 C C . LEU A 1 117 ? 16.631 29.925 60.050 1.00 10.54 196 LEU A C 1
ATOM 1820 O O . LEU A 1 117 ? 17.204 30.556 59.156 1.00 11.09 196 LEU A O 1
ATOM 1836 N N . LEU A 1 118 ? 16.293 30.477 61.222 1.00 11.45 197 LEU A N 1
ATOM 1837 C CA . LEU A 1 118 ? 16.601 31.876 61.507 1.00 11.76 197 LEU A CA 1
ATOM 1838 C C . LEU A 1 118 ? 18.107 32.122 61.466 1.00 13.06 197 LEU A C 1
ATOM 1839 O O . LEU A 1 118 ? 18.917 31.296 61.907 1.00 13.05 197 LEU A O 1
ATOM 1855 N N . SER A 1 119 ? 18.470 33.296 60.957 1.00 14.13 198 SER A N 1
ATOM 1856 C CA . SER A 1 119 ? 19.869 33.553 60.629 1.00 15.50 198 SER A CA 1
ATOM 1857 C C . SER A 1 119 ? 20.855 33.476 61.795 1.00 16.33 198 SER A C 1
ATOM 1858 O O . SER A 1 119 ? 21.993 33.043 61.551 1.00 16.49 198 SER A O 1
ATOM 1866 N N . PRO A 1 120 ? 20.520 33.844 63.033 1.00 15.93 199 PRO A N 1
ATOM 1867 C CA . PRO A 1 120 ? 21.527 33.732 64.106 1.00 17.49 199 PRO A CA 1
ATOM 1868 C C . PRO A 1 120 ? 21.985 32.307 64.359 1.00 17.15 199 PRO A C 1
ATOM 1869 O O . PRO A 1 120 ? 23.028 32.111 64.996 1.00 19.22 199 PRO A O 1
ATOM 1880 N N . TYR A 1 121 ? 21.249 31.308 63.875 1.00 14.96 200 TYR A N 1
ATOM 1881 C CA . TYR A 1 121 ? 21.515 29.908 64.177 1.00 15.53 200 TYR A CA 1
ATOM 1882 C C . TYR A 1 121 ? 22.092 29.168 62.989 1.00 15.19 200 TYR A C 1
ATOM 1883 O O . TYR A 1 121 ? 22.209 27.942 63.031 1.00 15.52 200 TYR A O 1
ATOM 1901 N N . ARG A 1 122 ? 22.487 29.888 61.953 1.00 14.68 201 ARG A N 1
ATOM 1902 C CA . ARG A 1 122 ? 22.993 29.260 60.744 1.00 14.19 201 ARG A CA 1
ATOM 1903 C C . ARG A 1 122 ? 24.479 28.926 60.875 1.00 14.42 201 ARG A C 1
ATOM 1904 O O . ARG A 1 122 ? 25.198 29.426 61.743 1.00 16.27 201 ARG A O 1
ATOM 1925 N N . SER A 1 123 ? 24.938 28.078 59.957 1.00 13.93 202 SER A N 1
ATOM 1926 C CA A SER A 1 123 ? 26.328 27.645 59.867 0.76 14.84 202 SER A CA 1
ATOM 1927 C CA B SER A 1 123 ? 26.332 27.651 59.863 0.24 15.89 202 SER A CA 1
ATOM 1928 C C . SER A 1 123 ? 26.769 26.790 61.043 1.00 15.64 202 SER A C 1
ATOM 1929 O O . SER A 1 123 ? 27.976 26.676 61.313 1.00 17.73 202 SER A O 1
ATOM 1944 N N . LEU A 1 124 ? 25.819 26.166 61.734 1.00 14.46 203 LEU A N 1
ATOM 1945 C CA . LEU A 1 124 ? 26.082 25.271 62.850 1.00 15.43 203 LEU A CA 1
ATOM 1946 C C . LEU A 1 124 ? 25.704 23.836 62.529 1.00 15.08 203 LEU A C 1
ATOM 1947 O O . LEU A 1 124 ? 25.763 22.969 63.403 1.00 17.04 203 LEU A O 1
ATOM 1963 N N . GLY A 1 125 ? 25.303 23.557 61.293 1.00 13.41 204 GLY A N 1
ATOM 1964 C CA . GLY A 1 125 ? 24.920 22.212 60.924 1.00 13.39 204 GLY A CA 1
ATOM 1965 C C . GLY A 1 125 ? 23.539 21.784 61.359 1.00 12.35 204 GLY A C 1
ATOM 1966 O O . GLY A 1 125 ? 23.218 20.595 61.249 1.00 13.21 204 GLY A O 1
ATOM 1970 N N . LEU A 1 126 ? 22.698 22.711 61.822 1.00 11.81 205 LEU A N 1
ATOM 1971 C CA . LEU A 1 126 ? 21.394 22.324 62.358 1.00 12.35 205 LEU A CA 1
ATOM 1972 C C . LEU A 1 126 ? 20.451 21.771 61.286 1.00 11.39 205 LEU A C 1
ATOM 1973 O O . LEU A 1 126 ? 19.781 20.750 61.511 1.00 12.21 205 LEU A O 1
ATOM 1989 N N . ALA A 1 127 ? 20.315 22.466 60.151 1.00 10.69 206 ALA A N 1
ATOM 1990 C CA . ALA A 1 127 ? 19.431 21.945 59.113 1.00 10.51 206 ALA A CA 1
ATOM 1991 C C . ALA A 1 127 ? 19.976 20.633 58.555 1.00 10.80 206 ALA A C 1
ATOM 1992 O O . ALA A 1 127 ? 19.218 19.690 58.318 1.00 10.95 206 ALA A O 1
ATOM 1999 N N . ALA A 1 128 ? 21.301 20.547 58.375 1.00 10.72 207 ALA A N 1
ATOM 2000 C CA . ALA A 1 128 ? 21.917 19.298 57.935 1.00 11.82 207 ALA A CA 1
ATOM 2001 C C . ALA A 1 128 ? 21.638 18.169 58.920 1.00 12.73 207 ALA A C 1
ATOM 2002 O O . ALA A 1 128 ? 21.386 17.027 58.512 1.00 12.55 207 ALA A O 1
ATOM 2009 N N . ALA A 1 129 ? 21.686 18.467 60.224 1.00 13.07 208 ALA A N 1
ATOM 2010 C CA . ALA A 1 129 ? 21.388 17.455 61.237 1.00 14.53 208 ALA A CA 1
ATOM 2011 C C . ALA A 1 129 ? 19.934 17.011 61.167 1.00 13.86 208 ALA A C 1
ATOM 2012 O O . ALA A 1 129 ? 19.629 15.821 61.332 1.00 14.28 208 ALA A O 1
ATOM 2019 N N . ALA A 1 130 ? 19.019 17.946 60.952 1.00 12.60 209 ALA A N 1
ATOM 2020 C CA . ALA A 1 130 ? 17.618 17.574 60.772 1.00 13.05 209 ALA A CA 1
ATOM 2021 C C . ALA A 1 130 ? 17.446 16.664 59.562 1.00 12.60 209 ALA A C 1
ATOM 2022 O O . ALA A 1 130 ? 16.724 15.657 59.626 1.00 13.02 209 ALA A O 1
ATOM 2029 N N . LEU A 1 131 ? 18.086 17.008 58.448 1.00 11.97 210 LEU A N 1
ATOM 2030 C CA . LEU A 1 131 ? 18.051 16.156 57.264 1.00 11.52 210 LEU A CA 1
ATOM 2031 C C . LEU A 1 131 ? 18.612 14.777 57.571 1.00 12.05 210 LEU A C 1
ATOM 2032 O O . LEU A 1 131 ? 18.034 13.762 57.179 1.00 12.72 210 LEU A O 1
ATOM 2048 N N . ASP A 1 132 ? 19.754 14.717 58.253 1.00 13.07 211 ASP A N 1
ATOM 2049 C CA . ASP A 1 132 ? 20.316 13.420 58.598 1.00 14.49 211 ASP A CA 1
ATOM 2050 C C . ASP A 1 132 ? 19.379 12.626 59.498 1.00 14.67 211 ASP A C 1
ATOM 2051 O O . ASP A 1 132 ? 19.305 11.398 59.382 1.00 15.15 211 ASP A O 1
ATOM 2060 N N . HIS A 1 133 ? 18.650 13.297 60.390 1.00 13.94 212 HIS A N 1
ATOM 2061 C CA . HIS A 1 133 ? 17.705 12.590 61.252 1.00 14.28 212 HIS A CA 1
ATOM 2062 C C . HIS A 1 133 ? 16.573 11.990 60.426 1.00 14.50 212 HIS A C 1
ATOM 2063 O O . HIS A 1 133 ? 16.154 10.848 60.662 1.00 14.42 212 HIS A O 1
ATOM 2077 N N . ILE A 1 134 ? 16.084 12.741 59.437 1.00 12.70 213 ILE A N 1
ATOM 2078 C CA . ILE A 1 134 ? 15.062 12.243 58.525 1.00 12.82 213 ILE A CA 1
ATOM 2079 C C . ILE A 1 134 ? 15.564 11.032 57.752 1.00 13.30 213 ILE A C 1
ATOM 2080 O O . ILE A 1 134 ? 14.857 10.025 57.618 1.00 13.89 213 ILE A O 1
ATOM 2096 N N . ILE A 1 135 ? 16.779 11.114 57.206 1.00 13.43 214 ILE A N 1
ATOM 2097 C CA . ILE A 1 135 ? 17.357 10.010 56.445 1.00 14.16 214 ILE A CA 1
ATOM 2098 C C . ILE A 1 135 ? 17.530 8.778 57.328 1.00 15.68 214 ILE A C 1
ATOM 2099 O O . ILE A 1 135 ? 17.237 7.649 56.916 1.00 15.61 214 ILE A O 1
ATOM 2115 N N . ALA A 1 136 ? 18.006 8.976 58.556 1.00 14.78 215 ALA A N 1
ATOM 2116 C CA . ALA A 1 136 ? 18.177 7.852 59.471 1.00 16.69 215 ALA A CA 1
ATOM 2117 C C . ALA A 1 136 ? 16.833 7.256 59.862 1.00 18.39 215 ALA A C 1
ATOM 2118 O O . ALA A 1 136 ? 16.714 6.036 60.012 1.00 18.31 215 ALA A O 1
ATOM 2125 N N . THR A 1 137 ? 15.816 8.101 60.048 1.00 17.36 216 THR A N 1
ATOM 2126 C CA . THR A 1 137 ? 14.474 7.592 60.328 1.00 17.06 216 THR A CA 1
ATOM 2127 C C . THR A 1 137 ? 13.989 6.716 59.180 1.00 16.05 216 THR A C 1
ATOM 2128 O O . THR A 1 137 ? 13.489 5.606 59.391 1.00 17.82 216 THR A O 1
ATOM 2139 N N . ALA A 1 138 ? 14.153 7.185 57.947 1.00 16.01 217 ALA A N 1
ATOM 2140 C CA . ALA A 1 138 ? 13.767 6.372 56.801 1.00 16.53 217 ALA A CA 1
ATOM 2141 C C . ALA A 1 138 ? 14.503 5.040 56.792 1.00 16.17 217 ALA A C 1
ATOM 2142 O O . ALA A 1 138 ? 13.929 4.010 56.423 1.00 17.02 217 ALA A O 1
ATOM 2149 N N . ALA A 1 139 ? 15.777 5.037 57.193 1.00 17.07 218 ALA A N 1
ATOM 2150 C CA . ALA A 1 139 ? 16.559 3.810 57.148 1.00 18.32 218 ALA A CA 1
ATOM 2151 C C . ALA A 1 139 ? 16.087 2.774 58.161 1.00 19.06 218 ALA A C 1
ATOM 2152 O O . ALA A 1 139 ? 16.190 1.580 57.893 1.00 20.79 218 ALA A O 1
ATOM 2159 N N . VAL A 1 140 ? 15.585 3.199 59.323 1.00 20.32 219 VAL A N 1
ATOM 2160 C CA . VAL A 1 140 ? 15.191 2.256 60.366 1.00 22.32 219 VAL A CA 1
ATOM 2161 C C . VAL A 1 140 ? 13.715 1.890 60.321 1.00 22.02 219 VAL A C 1
ATOM 2162 O O . VAL A 1 140 ? 13.312 0.920 60.984 1.00 23.41 219 VAL A O 1
ATOM 2175 N N . LEU A 1 141 ? 12.902 2.622 59.560 1.00 20.87 220 LEU A N 1
ATOM 2176 C CA . LEU A 1 141 ? 11.476 2.329 59.516 1.00 21.51 220 LEU A CA 1
ATOM 2177 C C . LEU A 1 141 ? 11.172 0.906 59.068 1.00 21.47 220 LEU A C 1
ATOM 2178 O O . LEU A 1 141 ? 10.307 0.273 59.696 1.00 21.76 220 LEU A O 1
ATOM 2194 N N . PRO A 1 142 ? 11.812 0.351 58.041 1.00 21.04 221 PRO A N 1
ATOM 2195 C CA . PRO A 1 142 ? 11.471 -1.032 57.661 1.00 22.10 221 PRO A CA 1
ATOM 2196 C C . PRO A 1 142 ? 11.680 -2.029 58.790 1.00 21.71 221 PRO A C 1
ATOM 2197 O O . PRO A 1 142 ? 10.819 -2.886 59.021 1.00 23.16 221 PRO A O 1
ATOM 2208 N N . ALA A 1 143 ? 12.792 -1.923 59.524 1.00 22.69 222 ALA A N 1
ATOM 2209 C CA . ALA A 1 143 ? 13.036 -2.822 60.647 1.00 23.56 222 ALA A CA 1
ATOM 2210 C C . ALA A 1 143 ? 12.003 -2.674 61.753 1.00 25.64 222 ALA A C 1
ATOM 2211 O O . ALA A 1 143 ? 11.828 -3.599 62.556 1.00 27.47 222 ALA A O 1
ATOM 2218 N N . ALA A 1 144 ? 11.335 -1.531 61.826 1.00 25.69 223 ALA A N 1
ATOM 2219 C CA . ALA A 1 144 ? 10.257 -1.296 62.769 1.00 26.23 223 ALA A CA 1
ATOM 2220 C C . ALA A 1 144 ? 8.908 -1.764 62.244 1.00 27.89 223 ALA A C 1
ATOM 2221 O O . ALA A 1 144 ? 7.893 -1.533 62.903 1.00 30.85 223 ALA A O 1
ATOM 2228 N N . GLY A 1 145 ? 8.873 -2.402 61.076 1.00 25.53 224 GLY A N 1
ATOM 2229 C CA . GLY A 1 145 ? 7.637 -2.929 60.531 1.00 26.07 224 GLY A CA 1
ATOM 2230 C C . GLY A 1 145 ? 6.910 -2.012 59.576 1.00 24.93 224 GLY A C 1
ATOM 2231 O O . GLY A 1 145 ? 5.789 -2.335 59.164 1.00 27.22 224 GLY A O 1
ATOM 2235 N N . SER A 1 146 ? 7.510 -0.888 59.202 1.00 22.42 225 SER A N 1
ATOM 2236 C CA . SER A 1 146 ? 6.870 0.047 58.298 1.00 21.53 225 SER A CA 1
ATOM 2237 C C . SER A 1 146 ? 6.916 -0.482 56.875 1.00 20.50 225 SER A C 1
ATOM 2238 O O . SER A 1 146 ? 7.856 -1.179 56.473 1.00 21.06 225 SER A O 1
ATOM 2246 N N . ASN A 1 147 ? 5.882 -0.156 56.106 1.00 21.67 226 ASN A N 1
ATOM 2247 C CA . ASN A 1 147 ? 5.893 -0.408 54.671 1.00 23.34 226 ASN A CA 1
ATOM 2248 C C . ASN A 1 147 ? 6.506 0.742 53.870 1.00 19.67 226 ASN A C 1
ATOM 2249 O O . ASN A 1 147 ? 6.517 0.693 52.634 1.00 22.38 226 ASN A O 1
ATOM 2260 N N . ILE A 1 148 ? 7.040 1.751 54.542 1.00 16.77 227 ILE A N 1
ATOM 2261 C CA . ILE A 1 148 ? 7.656 2.882 53.858 1.00 15.84 227 ILE A CA 1
ATOM 2262 C C . ILE A 1 148 ? 9.048 2.485 53.402 1.00 14.85 227 ILE A C 1
ATOM 2263 O O . ILE A 1 148 ? 9.879 2.041 54.208 1.00 15.86 227 ILE A O 1
ATOM 2279 N N . ASP A 1 149 ? 9.316 2.685 52.110 1.00 13.72 228 ASP A N 1
ATOM 2280 C CA . ASP A 1 149 ? 10.618 2.407 51.512 1.00 13.04 228 ASP A CA 1
ATOM 2281 C C . ASP A 1 149 ? 11.083 3.682 50.816 1.00 11.80 228 ASP A C 1
ATOM 2282 O O . ASP A 1 149 ? 10.928 3.847 49.602 1.00 12.09 228 ASP A O 1
ATOM 2291 N N . ALA A 1 150 ? 11.619 4.617 51.604 1.00 13.04 229 ALA A N 1
ATOM 2292 C CA . ALA A 1 150 ? 11.972 5.945 51.110 1.00 11.35 229 ALA A CA 1
ATOM 2293 C C . ALA A 1 150 ? 13.344 5.907 50.450 1.00 11.28 229 ALA A C 1
ATOM 2294 O O . ALA A 1 150 ? 14.365 5.701 51.115 1.00 14.53 229 ALA A O 1
ATOM 2301 N N . ARG A 1 151 ? 13.356 6.085 49.135 1.00 10.36 230 ARG A N 1
ATOM 2302 C CA . ARG A 1 151 ? 14.562 5.985 48.332 1.00 10.75 230 ARG A CA 1
ATOM 2303 C C . ARG A 1 151 ? 15.113 7.324 47.857 1.00 10.19 230 ARG A C 1
ATOM 2304 O O . ARG A 1 151 ? 16.233 7.349 47.340 1.00 10.83 230 ARG A O 1
ATOM 2325 N N . THR A 1 152 ? 14.358 8.404 48.019 1.00 9.59 231 THR A N 1
ATOM 2326 C CA . THR A 1 152 ? 14.782 9.706 47.544 1.00 9.25 231 THR A CA 1
ATOM 2327 C C . THR A 1 152 ? 14.181 10.768 48.443 1.00 9.16 231 THR A C 1
ATOM 2328 O O . THR A 1 152 ? 13.064 10.605 48.930 1.00 10.31 231 THR A O 1
ATOM 2339 N N . ILE A 1 153 ? 14.915 11.847 48.647 1.00 8.77 232 ILE A N 1
ATOM 2340 C CA A ILE A 1 153 ? 14.424 13.077 49.259 0.66 9.04 232 ILE A CA 1
ATOM 2341 C CA B ILE A 1 153 ? 14.380 13.063 49.242 0.34 9.54 232 ILE A CA 1
ATOM 2342 C C . ILE A 1 153 ? 14.498 14.151 48.187 1.00 8.74 232 ILE A C 1
ATOM 2343 O O . ILE A 1 153 ? 15.471 14.193 47.433 1.00 9.14 232 ILE A O 1
ATOM 2374 N N . TYR A 1 154 ? 13.472 14.994 48.090 1.00 8.74 233 TYR A N 1
ATOM 2375 C CA . TYR A 1 154 ? 13.477 16.013 47.048 1.00 8.85 233 TYR A CA 1
ATOM 2376 C C . TYR A 1 154 ? 12.755 17.256 47.521 1.00 8.27 233 TYR A C 1
ATOM 2377 O O . TYR A 1 154 ? 12.077 17.260 48.547 1.00 8.85 233 TYR A O 1
ATOM 2395 N N . ALA A 1 155 ? 12.925 18.329 46.760 1.00 8.41 234 ALA A N 1
ATOM 2396 C CA . ALA A 1 155 ? 12.338 19.624 47.051 1.00 8.34 234 ALA A CA 1
ATOM 2397 C C . ALA A 1 155 ? 12.263 20.432 45.764 1.00 7.94 234 ALA A C 1
ATOM 2398 O O . ALA A 1 155 ? 12.943 20.127 44.783 1.00 8.95 234 ALA A O 1
ATOM 2405 N N . HIS A 1 156 ? 11.464 21.499 45.815 1.00 8.42 235 HIS A N 1
ATOM 2406 C CA . HIS A 1 156 ? 11.493 22.559 44.812 1.00 8.59 235 HIS A CA 1
ATOM 2407 C C . HIS A 1 156 ? 12.249 23.746 45.391 1.00 8.26 235 HIS A C 1
ATOM 2408 O O . HIS A 1 156 ? 12.057 24.113 46.558 1.00 9.31 235 HIS A O 1
ATOM 2422 N N . VAL A 1 157 ? 13.089 24.350 44.564 1.00 8.91 236 VAL A N 1
ATOM 2423 C CA . VAL A 1 157 ? 13.886 25.500 44.973 1.00 9.11 236 VAL A CA 1
ATOM 2424 C C . VAL A 1 157 ? 13.693 26.615 43.952 1.00 8.62 236 VAL A C 1
ATOM 2425 O O . VAL A 1 157 ? 14.020 26.451 42.769 1.00 9.46 236 VAL A O 1
ATOM 2438 N N . TRP A 1 158 ? 13.202 27.755 44.404 1.00 8.42 237 TRP A N 1
ATOM 2439 C CA . TRP A 1 158 ? 13.033 28.910 43.537 1.00 9.19 237 TRP A CA 1
ATOM 2440 C C . TRP A 1 158 ? 14.349 29.260 42.855 1.00 9.09 237 TRP A C 1
ATOM 2441 O O . TRP A 1 158 ? 15.415 29.260 43.482 1.00 9.35 237 TRP A O 1
ATOM 2462 N N . THR A 1 159 ? 14.276 29.581 41.557 1.00 9.24 238 THR A N 1
ATOM 2463 C CA . THR A 1 159 ? 15.501 29.822 40.799 1.00 9.82 238 THR A CA 1
ATOM 2464 C C . THR A 1 159 ? 16.259 31.066 41.257 1.00 9.78 238 THR A C 1
ATOM 2465 O O . THR A 1 159 ? 17.448 31.193 40.947 1.00 11.34 238 THR A O 1
ATOM 2476 N N . GLU A 1 160 ? 15.616 31.972 41.987 1.00 9.57 239 GLU A N 1
ATOM 2477 C CA . GLU A 1 160 ? 16.321 33.123 42.556 1.00 10.71 239 GLU A CA 1
ATOM 2478 C C . GLU A 1 160 ? 16.957 32.825 43.909 1.00 11.52 239 GLU A C 1
ATOM 2479 O O . GLU A 1 160 ? 17.683 33.676 44.435 1.00 14.51 239 GLU A O 1
ATOM 2491 N N . ASN A 1 161 ? 16.714 31.653 44.495 1.00 10.53 240 ASN A N 1
ATOM 2492 C CA . ASN A 1 161 ? 17.144 31.357 45.856 1.00 10.97 240 ASN A CA 1
ATOM 2493 C C . ASN A 1 161 ? 18.497 30.664 45.861 1.00 10.97 240 ASN A C 1
ATOM 2494 O O . ASN A 1 161 ? 18.612 29.446 46.014 1.00 10.73 240 ASN A O 1
ATOM 2505 N N . GLU A 1 162 ? 19.554 31.465 45.724 1.00 12.36 241 GLU A N 1
ATOM 2506 C CA . GLU A 1 162 ? 20.901 30.899 45.759 1.00 14.43 241 GLU A CA 1
ATOM 2507 C C . GLU A 1 162 ? 21.239 30.306 47.121 1.00 13.87 241 GLU A C 1
ATOM 2508 O O . GLU A 1 162 ? 21.965 29.305 47.195 1.00 14.16 241 GLU A O 1
ATOM 2520 N N . GLU A 1 163 ? 20.775 30.930 48.210 1.00 15.01 242 GLU A N 1
ATOM 2521 C CA A GLU A 1 163 ? 21.005 30.380 49.542 0.23 16.87 242 GLU A CA 1
ATOM 2522 C CA B GLU A 1 163 ? 21.014 30.383 49.537 0.77 15.78 242 GLU A CA 1
ATOM 2523 C C . GLU A 1 163 ? 20.521 28.940 49.622 1.00 13.59 242 GLU A C 1
ATOM 2524 O O . GLU A 1 163 ? 21.229 28.036 50.097 1.00 13.46 242 GLU A O 1
ATOM 2544 N N . GLY A 1 164 ? 19.281 28.713 49.197 1.00 11.98 243 GLY A N 1
ATOM 2545 C CA . GLY A 1 164 ? 18.744 27.370 49.234 1.00 12.22 243 GLY A CA 1
ATOM 2546 C C . GLY A 1 164 ? 19.430 26.434 48.266 1.00 10.79 243 GLY A C 1
ATOM 2547 O O . GLY A 1 164 ? 19.744 25.293 48.615 1.00 11.81 243 GLY A O 1
ATOM 2551 N N . LEU A 1 165 ? 19.672 26.894 47.042 1.00 10.68 244 LEU A N 1
ATOM 2552 C CA . LEU A 1 165 ? 20.328 26.023 46.073 1.00 11.62 244 LEU A CA 1
ATOM 2553 C C . LEU A 1 165 ? 21.685 25.563 46.586 1.00 12.41 244 LEU A C 1
ATOM 2554 O O . LEU A 1 165 ? 22.048 24.389 46.441 1.00 12.92 244 LEU A O 1
ATOM 2570 N N . LYS A 1 166 ? 22.453 26.471 47.178 1.00 12.26 245 LYS A N 1
ATOM 2571 C CA A LYS A 1 166 ? 23.759 26.093 47.698 0.34 13.71 245 LYS A CA 1
ATOM 2572 C CA B LYS A 1 166 ? 23.760 26.101 47.706 0.66 13.08 245 LYS A CA 1
ATOM 2573 C C . LYS A 1 166 ? 23.639 25.063 48.818 1.00 11.53 245 LYS A C 1
ATOM 2574 O O . LYS A 1 166 ? 24.442 24.127 48.891 1.00 12.58 245 LYS A O 1
ATOM 2611 N N . TRP A 1 167 ? 22.671 25.235 49.717 1.00 10.63 246 TRP A N 1
ATOM 2612 C CA . TRP A 1 167 ? 22.500 24.257 50.785 1.00 10.83 246 TRP A CA 1
ATOM 2613 C C . TRP A 1 167 ? 22.198 22.884 50.208 1.00 9.84 246 TRP A C 1
ATOM 2614 O O . TRP A 1 167 ? 22.826 21.893 50.583 1.00 10.09 246 TRP A O 1
ATOM 2635 N N . TYR A 1 168 ? 21.214 22.806 49.312 1.00 9.64 247 TYR A N 1
ATOM 2636 C CA . TYR A 1 168 ? 20.856 21.510 48.740 1.00 10.05 247 TYR A CA 1
ATOM 2637 C C . TYR A 1 168 ? 22.044 20.880 48.023 1.00 10.41 247 TYR A C 1
ATOM 2638 O O . TYR A 1 168 ? 22.281 19.668 48.154 1.00 11.05 247 TYR A O 1
ATOM 2656 N N . GLU A 1 169 ? 22.819 21.671 47.279 1.00 11.27 248 GLU A N 1
ATOM 2657 C CA A GLU A 1 169 ? 23.996 21.117 46.618 0.62 12.95 248 GLU A CA 1
ATOM 2658 C CA B GLU A 1 169 ? 23.991 21.111 46.619 0.38 14.73 248 GLU A CA 1
ATOM 2659 C C . GLU A 1 169 ? 25.002 20.594 47.634 1.00 11.77 248 GLU A C 1
ATOM 2660 O O . GLU A 1 169 ? 25.557 19.507 47.461 1.00 11.85 248 GLU A O 1
ATOM 2683 N N . SER A 1 170 ? 25.239 21.343 48.716 1.00 11.34 249 SER A N 1
ATOM 2684 C CA . SER A 1 170 ? 26.177 20.909 49.744 1.00 11.91 249 SER A CA 1
ATOM 2685 C C . SER A 1 170 ? 25.707 19.648 50.451 1.00 11.56 249 SER A C 1
ATOM 2686 O O . SER A 1 170 ? 26.537 18.885 50.954 1.00 13.22 249 SER A O 1
ATOM 2694 N N . ARG A 1 171 ? 24.396 19.410 50.519 1.00 10.73 250 ARG A N 1
ATOM 2695 C CA . ARG A 1 171 ? 23.843 18.194 51.105 1.00 10.17 250 ARG A CA 1
ATOM 2696 C C . ARG A 1 171 ? 23.753 17.028 50.115 1.00 10.93 250 ARG A C 1
ATOM 2697 O O . ARG A 1 171 ? 23.191 15.992 50.456 1.00 12.17 250 ARG A O 1
ATOM 2718 N N . GLY A 1 172 ? 24.277 17.177 48.906 1.00 10.78 251 GLY A N 1
ATOM 2719 C CA . GLY A 1 172 ? 24.313 16.081 47.974 1.00 11.42 251 GLY A CA 1
ATOM 2720 C C . GLY A 1 172 ? 23.108 15.958 47.074 1.00 10.83 251 GLY A C 1
ATOM 2721 O O . GLY A 1 172 ? 22.948 14.914 46.423 1.00 12.55 251 GLY A O 1
ATOM 2725 N N . PHE A 1 173 ? 22.257 16.976 47.003 1.00 9.67 252 PHE A N 1
ATOM 2726 C CA . PHE A 1 173 ? 21.164 16.948 46.052 1.00 9.78 252 PHE A CA 1
ATOM 2727 C C . PHE A 1 173 ? 21.649 17.451 44.695 1.00 10.40 252 PHE A C 1
ATOM 2728 O O . PHE A 1 173 ? 22.577 18.264 44.602 1.00 12.10 252 PHE A O 1
ATOM 2745 N N . VAL A 1 174 ? 20.952 17.032 43.639 1.00 10.28 253 VAL A N 1
ATOM 2746 C CA . VAL A 1 174 ? 21.247 17.451 42.270 1.00 11.20 253 VAL A CA 1
ATOM 2747 C C . VAL A 1 174 ? 19.983 17.985 41.619 1.00 10.14 253 VAL A C 1
ATOM 2748 O O . VAL A 1 174 ? 18.873 17.540 41.922 1.00 10.88 253 VAL A O 1
ATOM 2761 N N . LYS A 1 175 ? 20.159 18.926 40.694 1.00 10.93 254 LYS A N 1
ATOM 2762 C CA . LYS A 1 175 ? 19.070 19.399 39.856 1.00 11.44 254 LYS A CA 1
ATOM 2763 C C . LYS A 1 175 ? 18.708 18.330 38.846 1.00 11.61 254 LYS A C 1
ATOM 2764 O O . LYS A 1 175 ? 19.566 17.841 38.123 1.00 13.01 254 LYS A O 1
ATOM 2783 N N . GLU A 1 176 ? 17.435 18.020 38.752 1.00 11.57 255 GLU A N 1
ATOM 2784 C CA A GLU A 1 176 ? 16.934 16.975 37.881 0.64 12.20 255 GLU A CA 1
ATOM 2785 C CA B GLU A 1 176 ? 16.925 16.969 37.889 0.36 13.03 255 GLU A CA 1
ATOM 2786 C C . GLU A 1 176 ? 16.054 17.550 36.780 1.00 11.64 255 GLU A C 1
ATOM 2787 O O . GLU A 1 176 ? 15.243 18.438 37.009 1.00 13.18 255 GLU A O 1
ATOM 2810 N N . GLY A 1 177 ? 16.220 17.022 35.567 1.00 10.72 256 GLY A N 1
ATOM 2811 C CA . GLY A 1 177 ? 15.324 17.329 34.471 1.00 12.51 256 GLY A CA 1
ATOM 2812 C C . GLY A 1 177 ? 15.835 18.286 33.420 1.00 11.47 256 GLY A C 1
ATOM 2813 O O . GLY A 1 177 ? 15.145 18.489 32.411 1.00 12.70 256 GLY A O 1
ATOM 2817 N N . GLY A 1 178 ? 16.999 18.888 33.633 1.00 10.71 257 GLY A N 1
ATOM 2818 C CA . GLY A 1 178 ? 17.629 19.750 32.650 1.00 11.04 257 GLY A CA 1
ATOM 2819 C C . GLY A 1 178 ? 17.171 21.194 32.648 1.00 10.98 257 GLY A C 1
ATOM 2820 O O . GLY A 1 178 ? 17.793 22.027 31.974 1.00 12.92 257 GLY A O 1
ATOM 2824 N N . GLU A 1 179 ? 16.121 21.531 33.375 1.00 11.26 258 GLU A N 1
ATOM 2825 C CA . GLU A 1 179 ? 15.559 22.875 33.356 1.00 11.76 258 GLU A CA 1
ATOM 2826 C C . GLU A 1 179 ? 14.659 23.005 34.566 1.00 10.07 258 GLU A C 1
ATOM 2827 O O . GLU A 1 179 ? 14.176 22.004 35.092 1.00 10.62 258 GLU A O 1
ATOM 2839 N N . PRO A 1 180 ? 14.395 24.216 35.022 1.00 10.23 259 PRO A N 1
ATOM 2840 C CA . PRO A 1 180 ? 13.431 24.393 36.108 1.00 10.25 259 PRO A CA 1
ATOM 2841 C C . PRO A 1 180 ? 12.005 24.245 35.596 1.00 10.96 259 PRO A C 1
ATOM 2842 O O . PRO A 1 180 ? 11.721 24.306 34.403 1.00 12.21 259 PRO A O 1
ATOM 2853 N N . VAL A 1 181 ? 11.100 24.026 36.545 1.00 10.74 260 VAL A N 1
ATOM 2854 C CA . VAL A 1 181 ? 9.674 23.945 36.256 1.00 10.63 260 VAL A CA 1
ATOM 2855 C C . VAL A 1 181 ? 9.130 25.356 36.039 1.00 11.69 260 VAL A C 1
ATOM 2856 O O . VAL A 1 181 ? 9.233 26.204 36.925 1.00 13.15 260 VAL A O 1
ATOM 2869 N N . LYS A 1 182 ? 8.543 25.596 34.866 1.00 12.47 261 LYS A N 1
ATOM 2870 C CA . LYS A 1 182 ? 7.917 26.876 34.552 1.00 13.19 261 LYS A CA 1
ATOM 2871 C C . LYS A 1 182 ? 6.512 26.928 35.134 1.00 12.70 261 LYS A C 1
ATOM 2872 O O . LYS A 1 182 ? 5.785 25.938 35.105 1.00 14.10 261 LYS A O 1
ATOM 2891 N N . GLY A 1 183 ? 6.111 28.084 35.642 1.00 12.85 262 GLY A N 1
ATOM 2892 C CA . GLY A 1 183 ? 4.780 28.194 36.199 1.00 12.68 262 GLY A CA 1
ATOM 2893 C C . GLY A 1 183 ? 4.576 27.427 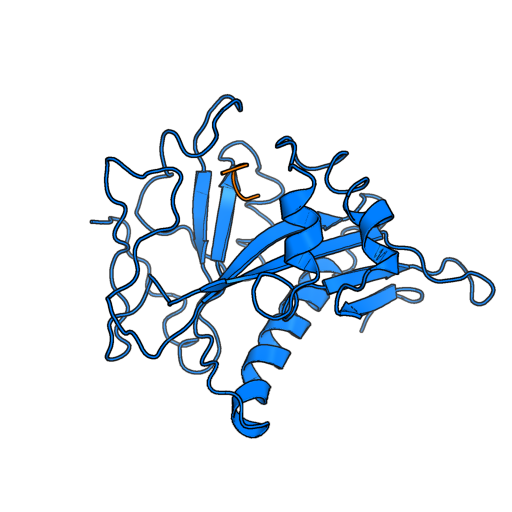37.474 1.00 12.69 262 GLY A C 1
ATOM 2894 O O . GLY A 1 183 ? 3.440 27.091 37.810 1.00 14.15 262 GLY A O 1
ATOM 2898 N N . TYR A 1 184 ? 5.651 27.147 38.210 1.00 12.11 263 TYR A N 1
ATOM 2899 C CA . TYR A 1 184 ? 5.540 26.385 39.443 1.00 11.66 263 TYR A CA 1
ATOM 2900 C C . TYR A 1 184 ? 4.850 27.206 40.536 1.00 11.52 263 TYR A C 1
ATOM 2901 O O . TYR A 1 184 ? 3.941 26.713 41.216 1.00 12.88 263 TYR A O 1
ATOM 2919 N N . TYR A 1 185 ? 5.289 28.435 40.746 1.00 11.39 264 TYR A N 1
ATOM 2920 C CA . TYR A 1 185 ? 4.695 29.325 41.739 1.00 11.90 264 TYR A CA 1
ATOM 2921 C C . TYR A 1 185 ? 3.588 30.171 41.122 1.00 13.50 264 TYR A C 1
ATOM 2922 O O . TYR A 1 185 ? 3.641 30.544 39.950 1.00 15.36 264 TYR A O 1
ATOM 2940 N N . PHE A 1 186 ? 2.558 30.446 41.916 1.00 15.12 265 PHE A N 1
ATOM 2941 C CA . PHE A 1 186 ? 1.423 31.215 41.412 1.00 18.80 265 PHE A CA 1
ATOM 2942 C C . PHE A 1 186 ? 1.710 32.713 41.327 1.00 17.38 265 PHE A C 1
ATOM 2943 O O . PHE A 1 186 ? 1.361 33.355 40.319 1.00 20.46 265 PHE A O 1
ATOM 2960 N N . LYS A 1 187 ? 2.334 33.306 42.345 1.00 16.72 266 LYS A N 1
ATOM 2961 C CA . LYS A 1 187 ? 2.463 34.756 42.432 1.00 18.63 266 LYS A CA 1
ATOM 2962 C C . LYS A 1 187 ? 3.900 35.234 42.353 1.00 16.33 266 LYS A C 1
ATOM 2963 O O . LYS A 1 187 ? 4.144 36.381 41.964 1.00 17.51 266 LYS A O 1
ATOM 2982 N N . LEU A 1 188 ? 4.854 34.386 42.675 1.00 14.32 267 LEU A N 1
ATOM 2983 C CA A LEU A 1 188 ? 6.249 34.789 42.664 0.42 14.46 267 LEU A CA 1
ATOM 2984 C CA B LEU A 1 188 ? 6.244 34.791 42.672 0.58 13.81 267 LEU A CA 1
ATOM 2985 C C . LEU A 1 188 ? 6.735 35.061 41.251 1.00 12.59 267 LEU A C 1
ATOM 2986 O O . LEU A 1 188 ? 6.349 34.376 40.291 1.00 14.56 267 LEU A O 1
ATOM 3015 N N . ARG A 1 189 ? 7.612 36.047 41.127 1.00 12.63 268 ARG A N 1
ATOM 3016 C CA . ARG A 1 189 ? 8.236 36.387 39.857 1.00 13.72 268 ARG A CA 1
ATOM 3017 C C . ARG A 1 189 ? 9.745 36.343 40.060 1.00 13.27 268 ARG A C 1
ATOM 3018 O O . ARG A 1 189 ? 10.257 37.019 40.967 1.00 15.26 268 ARG A O 1
ATOM 3039 N N . PRO A 1 190 ? 10.490 35.551 39.293 1.00 12.42 269 PRO A N 1
ATOM 3040 C CA . PRO A 1 190 ? 9.997 34.573 38.319 1.00 12.51 269 PRO A CA 1
ATOM 3041 C C . PRO A 1 190 ? 9.282 33.412 39.021 1.00 11.53 269 PRO A C 1
ATOM 3042 O O . PRO A 1 190 ? 9.448 33.191 40.224 1.00 12.32 269 PRO A O 1
ATOM 3053 N N . ASP A 1 191 ? 8.486 32.663 38.260 1.00 11.52 270 ASP A N 1
ATOM 3054 C CA . ASP A 1 191 ? 7.665 31.602 38.830 1.00 11.23 270 ASP A CA 1
ATOM 3055 C C . ASP A 1 191 ? 8.322 30.227 38.723 1.00 10.77 270 ASP A C 1
ATOM 3056 O O . ASP A 1 191 ? 7.657 29.221 38.974 1.00 11.23 270 ASP A O 1
ATOM 3065 N N . THR A 1 192 ? 9.609 30.174 38.397 1.00 10.30 271 THR A N 1
ATOM 3066 C CA . THR A 1 192 ? 10.345 28.944 38.130 1.00 10.51 271 THR A CA 1
ATOM 3067 C C . THR A 1 192 ? 10.985 28.361 39.389 1.00 9.62 271 THR A C 1
ATOM 3068 O O . THR A 1 192 ? 11.467 29.071 40.276 1.00 9.97 271 THR A O 1
ATOM 3079 N N . ALA A 1 193 ? 11.030 27.024 39.430 1.00 9.72 272 ALA A N 1
ATOM 3080 C CA . ALA A 1 193 ? 11.661 26.292 40.521 1.00 10.44 272 ALA A CA 1
ATOM 3081 C C . ALA A 1 193 ? 12.384 25.063 39.989 1.00 9.54 272 ALA A C 1
ATOM 3082 O O . ALA A 1 193 ? 11.836 24.294 39.193 1.00 10.59 272 ALA A O 1
ATOM 3089 N N . TRP A 1 194 ? 13.590 24.845 40.485 1.00 9.15 273 TRP A N 1
ATOM 3090 C CA . TRP A 1 194 ? 14.295 23.597 40.225 1.00 9.16 273 TRP A CA 1
ATOM 3091 C C . TRP A 1 194 ? 13.741 22.469 41.078 1.00 8.77 273 TRP A C 1
ATOM 3092 O O . TRP A 1 194 ? 13.417 22.663 42.248 1.00 10.44 273 TRP A O 1
ATOM 3113 N N . ILE A 1 195 ? 13.677 21.283 40.497 1.00 8.82 274 ILE A N 1
ATOM 3114 C CA . ILE A 1 195 ? 13.533 20.056 41.270 1.00 9.20 274 ILE A CA 1
ATOM 3115 C C . ILE A 1 195 ? 14.936 19.595 41.646 1.00 8.86 274 ILE A C 1
ATOM 3116 O O . ILE A 1 195 ? 15.778 19.360 40.761 1.00 10.19 274 ILE A O 1
ATOM 3132 N N . VAL A 1 196 ? 15.181 19.459 42.947 1.00 8.93 275 VAL A N 1
ATOM 3133 C CA . VAL A 1 196 ? 16.453 18.943 43.449 1.00 8.81 275 VAL A CA 1
ATOM 3134 C C . VAL A 1 196 ? 16.176 17.656 44.211 1.00 8.72 275 VAL A C 1
ATOM 3135 O O . VAL A 1 196 ? 15.187 17.559 44.938 1.00 9.27 275 VAL A O 1
ATOM 3148 N N . ARG A 1 197 ? 17.050 16.666 44.053 1.00 8.36 276 ARG A N 1
ATOM 3149 C CA . ARG A 1 197 ? 16.783 15.362 44.635 1.00 8.63 276 ARG A CA 1
ATOM 3150 C C . ARG A 1 197 ? 18.068 14.683 45.080 1.00 8.57 276 ARG A C 1
ATOM 3151 O O . ARG A 1 197 ? 19.129 14.852 44.463 1.00 9.36 276 ARG A O 1
ATOM 3172 N N . ARG A 1 198 ? 17.952 13.871 46.134 1.00 8.81 277 ARG A N 1
ATOM 3173 C CA . ARG A 1 198 ? 19.054 13.066 46.648 1.00 8.88 277 ARG A CA 1
ATOM 3174 C C . ARG A 1 198 ? 18.536 11.650 46.863 1.00 8.65 277 ARG A C 1
ATOM 3175 O O . ARG A 1 198 ? 17.585 11.444 47.630 1.00 9.14 277 ARG A O 1
ATOM 3196 N N . HIS A 1 199 ? 19.134 10.671 46.177 1.00 8.95 278 HIS A N 1
ATOM 3197 C CA . HIS A 1 199 ? 18.799 9.271 46.407 1.00 9.19 278 HIS A CA 1
ATOM 3198 C C . HIS A 1 199 ? 19.485 8.784 47.675 1.00 9.92 278 HIS A C 1
ATOM 3199 O O . HIS A 1 199 ? 20.642 9.136 47.936 1.00 10.63 278 HIS A O 1
ATOM 3213 N N . ILE A 1 200 ? 18.762 7.988 48.466 1.00 10.23 279 ILE A N 1
ATOM 3214 C CA . ILE A 1 200 ? 19.185 7.591 49.801 1.00 10.89 279 ILE A CA 1
ATOM 3215 C C . ILE A 1 200 ? 18.938 6.103 49.998 1.00 13.54 279 ILE A C 1
ATOM 3216 O O . ILE A 1 200 ? 18.275 5.435 49.199 1.00 12.88 279 ILE A O 1
ATOM 3232 N N . GLY A 1 201 ? 19.452 5.603 51.117 1.00 17.39 280 GLY A N 1
ATOM 3233 C CA . GLY A 1 201 ? 19.194 4.231 51.513 1.00 18.79 280 GLY A CA 1
ATOM 3234 C C . GLY A 1 201 ? 19.667 3.244 50.470 1.00 16.79 280 GLY A C 1
ATOM 3235 O O . GLY A 1 201 ? 20.779 3.338 49.939 1.00 17.65 280 GLY A O 1
ATOM 3239 N N . GLU A 1 202 ? 18.807 2.270 50.165 1.00 18.19 281 GLU A N 1
ATOM 3240 C CA . GLU A 1 202 ? 19.151 1.250 49.187 1.00 18.05 281 GLU A CA 1
ATOM 3241 C C . GLU A 1 202 ? 19.339 1.811 47.785 1.00 15.89 281 GLU A C 1
ATOM 3242 O O . GLU A 1 202 ? 19.886 1.110 46.934 1.00 18.51 281 GLU A O 1
ATOM 3254 N N . SER A 1 203 ? 18.924 3.051 47.523 1.00 13.15 282 SER A N 1
ATOM 3255 C CA . SER A 1 203 ? 19.158 3.699 46.238 1.00 12.13 282 SER A CA 1
ATOM 3256 C C . SER A 1 203 ? 20.294 4.707 46.271 1.00 12.14 282 SER A C 1
ATOM 3257 O O . SER A 1 203 ? 20.508 5.399 45.269 1.00 11.92 282 SER A O 1
ATOM 3265 N N . ALA A 1 204 ? 21.044 4.804 47.379 1.00 13.45 283 ALA A N 1
ATOM 3266 C CA . ALA A 1 204 ? 22.053 5.856 47.473 1.00 13.81 283 ALA A CA 1
ATOM 3267 C C . ALA A 1 204 ? 23.101 5.757 46.366 1.00 14.24 283 ALA A C 1
ATOM 3268 O O . ALA A 1 204 ? 23.631 6.788 45.934 1.00 14.66 283 ALA A O 1
ATOM 3275 N N . LYS A 1 205 ? 23.400 4.544 45.882 1.00 15.28 284 LYS A N 1
ATOM 3276 C CA A LYS A 1 205 ? 24.351 4.362 44.790 0.36 17.26 284 LYS A CA 1
ATOM 3277 C CA B LYS A 1 205 ? 24.372 4.398 44.804 0.64 16.56 284 LYS A CA 1
ATOM 3278 C C . LYS A 1 205 ? 23.917 5.063 43.507 1.00 15.12 284 LYS A C 1
ATOM 3279 O O . LYS A 1 205 ? 24.740 5.264 42.602 1.00 17.60 284 LYS A O 1
ATOM 3316 N N . LEU A 1 206 ? 22.637 5.401 43.382 1.00 13.02 285 LEU A N 1
ATOM 3317 C CA . LEU A 1 206 ? 22.143 6.076 42.194 1.00 12.36 285 LEU A CA 1
ATOM 3318 C C . LEU A 1 206 ? 22.251 7.596 42.300 1.00 11.49 285 LEU A C 1
ATOM 3319 O O . LEU A 1 206 ? 21.840 8.298 41.368 1.00 11.37 285 LEU A O 1
ATOM 3335 N N . ASN A 1 207 ? 22.758 8.131 43.420 1.00 11.00 286 ASN A N 1
ATOM 3336 C CA . ASN A 1 207 ? 22.664 9.573 43.629 1.00 10.60 286 ASN A CA 1
ATOM 3337 C C . ASN A 1 207 ? 23.342 10.373 42.524 1.00 11.85 286 ASN A C 1
ATOM 3338 O O . ASN A 1 207 ? 22.896 11.488 42.205 1.00 13.37 286 ASN A O 1
ATOM 3349 N N . ASP A 1 208 ? 24.413 9.850 41.947 1.00 11.73 287 ASP A N 1
ATOM 3350 C CA . ASP A 1 208 ? 25.145 10.556 40.912 1.00 13.82 287 ASP A CA 1
ATOM 3351 C C . ASP A 1 208 ? 24.590 10.331 39.509 1.00 13.87 287 ASP A C 1
ATOM 3352 O O . ASP A 1 208 ? 25.199 10.808 38.549 1.00 17.91 287 ASP A O 1
ATOM 3361 N N . VAL A 1 209 ? 23.463 9.637 39.357 1.00 12.77 288 VAL A N 1
ATOM 3362 C CA . VAL A 1 209 ? 22.849 9.384 38.057 1.00 12.11 288 VAL A CA 1
ATOM 3363 C C . VAL A 1 209 ? 21.760 10.420 37.836 1.00 11.50 288 VAL A C 1
ATOM 3364 O O . VAL A 1 209 ? 20.647 10.289 38.348 1.00 13.60 288 VAL A O 1
ATOM 3377 N N . VAL A 1 210 ? 22.097 11.447 37.091 1.00 12.41 289 VAL A N 1
ATOM 3378 C CA . VAL A 1 210 ? 21.223 12.572 36.806 1.00 12.74 289 VAL A CA 1
ATOM 3379 C C . VAL A 1 210 ? 20.705 12.439 35.395 1.00 11.96 289 VAL A C 1
ATOM 3380 O O . VAL A 1 210 ? 21.454 12.058 34.491 1.00 13.61 289 VAL A O 1
ATOM 3393 N N . HIS A 1 211 ? 19.438 12.775 35.186 1.00 12.42 290 HIS A N 1
ATOM 3394 C CA . HIS A 1 211 ? 18.865 12.929 33.855 1.00 13.69 290 HIS A CA 1
ATOM 3395 C C . HIS A 1 211 ? 18.699 14.424 33.563 1.00 13.84 290 HIS A C 1
ATOM 3396 O O . HIS A 1 211 ? 17.992 15.128 34.283 1.00 16.60 290 HIS A O 1
ATOM 3410 N N . HIS A 1 212 ? 19.357 14.898 32.507 1.00 11.79 291 HIS A N 1
ATOM 3411 C CA . HIS A 1 212 ? 19.336 16.301 32.099 1.00 11.38 291 HIS A CA 1
ATOM 3412 C C . HIS A 1 212 ? 18.234 16.594 31.100 1.00 12.70 291 HIS A C 1
ATOM 3413 O O . HIS A 1 212 ? 18.357 17.487 30.249 1.00 14.10 291 HIS A O 1
ATOM 3427 N N . HIS A 1 213 ? 17.156 15.831 31.197 1.00 12.61 292 HIS A N 1
ATOM 3428 C CA . HIS A 1 213 ? 15.947 15.977 30.408 1.00 12.03 292 HIS A CA 1
ATOM 3429 C C . HIS A 1 213 ? 14.841 15.325 31.219 1.00 12.55 292 HIS A C 1
ATOM 3430 O O . HIS A 1 213 ? 15.092 14.625 32.208 1.00 13.29 292 HIS A O 1
ATOM 3444 N N . HIS A 1 214 ? 13.612 15.529 30.781 1.00 13.37 293 HIS A N 1
ATOM 3445 C CA . HIS A 1 214 ? 12.489 14.892 31.425 1.00 14.50 293 HIS A CA 1
ATOM 3446 C C . HIS A 1 214 ? 11.470 14.523 30.370 1.00 18.09 293 HIS A C 1
ATOM 3447 O O . HIS A 1 214 ? 11.621 14.824 29.177 1.00 21.96 293 HIS A O 1
ATOM 3461 N N . HIS A 1 215 ? 10.410 13.881 30.841 1.00 19.44 294 HIS A N 1
ATOM 3462 C CA . HIS A 1 215 ? 9.278 13.534 30.016 1.00 23.22 294 HIS A CA 1
ATOM 3463 C C . HIS A 1 215 ? 8.110 14.464 30.327 1.00 22.72 294 HIS A C 1
ATOM 3464 O O . HIS A 1 215 ? 8.072 15.130 31.361 1.00 20.92 294 HIS A O 1
ATOM 3478 N N . MET B 2 1 ? 10.766 24.990 49.064 1.00 8.90 1 MET H N 1
ATOM 3479 C CA . MET B 2 1 ? 9.572 25.733 49.166 1.00 9.02 1 MET H CA 1
ATOM 3480 C C . MET B 2 1 ? 8.527 25.289 48.175 1.00 9.29 1 MET H C 1
ATOM 3481 O O . MET B 2 1 ? 8.579 25.610 46.970 1.00 10.09 1 MET H O 1
ATOM 3486 N N . VAL B 2 2 ? 7.548 24.513 48.633 1.00 9.28 2 VAL H N 1
ATOM 3487 C CA . VAL B 2 2 ? 6.488 24.078 47.796 1.00 9.37 2 VAL H CA 1
ATOM 3488 C C . VAL B 2 2 ? 5.597 25.307 47.443 1.00 9.52 2 VAL H C 1
ATOM 3489 O O . VAL B 2 2 ? 5.595 26.320 48.120 1.00 10.20 2 VAL H O 1
ATOM 3493 N N . ASN B 2 3 ? 4.856 25.199 46.327 1.00 9.73 3 ASN H N 1
ATOM 3494 C CA . ASN B 2 3 ? 3.926 26.238 45.987 1.00 10.52 3 ASN H CA 1
ATOM 3495 C C . ASN B 2 3 ? 2.705 26.126 46.966 1.00 11.90 3 ASN H C 1
ATOM 3496 O O . ASN B 2 3 ? 2.636 25.224 47.816 1.00 13.09 3 ASN H O 1
ATOM 3501 N N . ALA B 2 4 ? 1.758 27.047 46.897 1.00 13.70 4 ALA H N 1
ATOM 3502 C CA . ALA B 2 4 ? 0.623 27.054 47.821 1.00 17.35 4 ALA H CA 1
ATOM 3503 C C . ALA B 2 4 ? -0.561 26.158 47.367 1.00 22.76 4 ALA H C 1
ATOM 3504 O O . ALA B 2 4 ? -1.564 26.251 48.032 1.00 26.95 4 ALA H O 1
ATOM 3506 N N . LEU B 2 5 ? -0.413 25.282 46.288 1.00 24.93 5 LEU H N 1
ATOM 3507 C CA . LEU B 2 5 ? -1.496 24.384 45.830 1.00 35.78 5 LEU H CA 1
ATOM 3508 C C . LEU B 2 5 ? -1.872 23.407 47.008 1.00 41.31 5 LEU H C 1
ATOM 3509 O O . LEU B 2 5 ? -3.118 23.286 47.156 1.00 44.55 5 LEU H O 1
#

Radius of gyration: 16.89 Å; Cα contacts (8 Å, |Δi|>4): 459; chains: 2; bounding box: 32×39×52 Å

B-factor: mean 22.1, std 13.26, range [7.94, 97.96]

Sequence (219 aa):
GLPSGASIVPLAQEHIPALRRRINSSLLLPVAYPDSFYHKALDPLASGLFSRAILWQDTNADPPKKVVGGLICRLEPPNPFLSVTGEPTPVQLPADQPQRAPQAPKDTPFHAIYIQSLALLSPYRSSLGLAAAALDHIIATAAVLPAAGSNIDARTIIYAHVWTENEEEGLKKWYEESRGFVKEEGGEPVKGYYFKLLRPDTAWIVRRHIGESAKKLNDVVHHHHHMVNAL

InterPro domains:
  IPR000182 GNAT domain [PS51186] (86-280)
  IPR016181 Acyl-CoA N-acyltransferase [SSF55729] (76-259)
  IPR051556 N-terminal and lysine N-acetyltransferase [PTHR42919] (77-285)

Nearest PDB structures (foldseek):
  7oju-assembly1_A  TM=1.005E+00  e=9.658E-51  Thermochaetoides thermophila DSM 1495
  6vp9-assembly1_A  TM=7.831E-01  e=1.432E-06  Homo sapiens
  2i79-assembly1_E  TM=6.518E-01  e=8.133E-06  Streptococcus pneumoniae TIGR4
  5c82-assembly1_A-2  TM=6.411E-01  e=4.332E-05  Streptomyces noursei
  9b0e-assembly1_A  TM=5.329E-01  e=1.760E-05  Thermochaetoides thermophila DSM 1495

Secondary structure (DSSP, 8-state):
-PPTTEEEEE--GGGHHHHHHHHHHH-SSPPPHHHHHHTT-TTTTSSS-EEEEE-SSTTSPPEEEEEEEEEEEE-SSB-TTS-B---B--TT-TTSPPBPPTT-S-EEEEEEEEEE-GGGTTSSHHHHHHHHHHHHHHHTGGGT----EEEEEEEEETT-HHHHHHHHHTT-EEEEEEEETT-SSSSSS--EEEEEEE-GGGGGGTT---S---/-----

Foldseek 3Di:
DFPPFKDKDFDAPVQLVVQLVQCVVPPPDRDDVVLSVQLCPCQFQRVLKMFMWGDPDPPDDTHGFWIWTKGKDADQQADLVGHGDFFAQPPVPLLDDTDHDPPRLAMAIETEDTGGHPVRPPRCRSVVSVVVSQVCLQCQVVVVDSYNHFKYKYWAPPVCPVVVVVLVVSLKDFAAQAWRAQNAPPDVVNTITIIMATGDPNNVCSPPGDNHHD/DDDPD

Solvent-accessible surface area: 10964 Å² total; per-residue (Å²): 130,82,34,109,30,16,38,28,41,86,18,31,134,132,18,19,74,19,0,110,146,6,2,91,132,64,21,75,18,95,21,66,86,53,19,12,126,118,0,63,59,90,174,28,3,26,58,2,3,6,0,0,15,36,53,102,75,153,92,49,110,70,100,17,1,0,1,0,0,1,74,54,18,75,0,4,3,0,28,71,110,17,93,36,39,24,0,63,30,18,104,120,67,45,46,145,27,7,69,17,49,166,144,17,71,22,40,0,0,2,1,10,1,32,6,17,45,73,106,28,82,119,76,42,1,10,21,23,0,0,81,73,0,29,54,26,7,70,94,31,68,102,85,68,31,135,17,44,8,37,0,0,0,0,3,4,46,33,106,45,124,126,12,20,136,45,9,124,63,69,30,9,38,94,5,2,46,70,32,12,145,26,2,6,146,159,25,169,56,45,27,0,45,2,5,2,59,5,5,49,133,3,50,168,30,35,121,61,38,41,141,98,56,115,17,11,3,49,156

Organism: Chaetomium thermophilum (strain DSM 1495 / CBS 144.50 / IMI 039719) (NCBI:txid759272)

CATH classification: 3.40.630.30